Protein AF-X1NRG3-F1 (afdb_monomer)

Foldseek 3Di:
DVVPDDWAFACVLVVDDAAEWEEEWAWDAFQQIDFQLVCTVPVGTDPRSNQVLVLQSVDPQRGTNHDPVRSSNVVSVVRCVVSDHQKYWYFYAALVRDTPDIFMDPRPVRVVVSSVVNCVRHPDDAPAADLEFEWELSDPPQLLAPLSQLRRVSVSLVRHDFAGEYEYEGAHVVYHVDDLLVCLVVVDPDLVSLVVVSVVDGDVNSVSSVSVSVSCVRYHYHYDYNDDD

InterPro domains:
  IPR018657 LarA-like, N-terminal [PF09861] (2-61)
  IPR043166 LarA-like, C-terminal domain [G3DSA:3.90.226.30] (88-229)
  IPR047926 Nickel-dependent lactate racemase LarA [NF033504] (2-228)
  IPR048068 LarA-like [PTHR33171] (6-228)
  IPR048520 Lactate racemase, C-terminal domain [PF21113] (128-200)

Mean predicted aligned error: 3.33 Å

Radius of gyration: 18.18 Å; Cα contacts (8 Å, |Δi|>4): 437; chains: 1; bounding box: 40×38×48 Å

pLDDT: mean 95.93, std 2.95, range [70.06, 98.75]

Nearest PDB structures (foldseek):
  2yjg-assembly1_B  TM=9.679E-01  e=2.297E-22  Thermoanaerobacterium thermosaccharolyticum DSM 571
  7s91-assembly1_A  TM=8.248E-01  e=1.029E-22  Thermoanaerobacterium thermosaccharolyticum DSM 571
  8ezf-assembly1_B  TM=9.056E-01  e=8.267E-21  Lactiplantibacillus plantarum WCFS1
  8ezi-assembly1_B  TM=9.051E-01  e=1.631E-20  Lactiplantibacillus plantarum WCFS1
  6d6z-assembly1_A  TM=7.927E-01  e=4.662E-20  Thermoanaerobacterium thermosaccharolyticum DSM 571

Solvent-accessible surface area (backbone atoms only — not comparable to full-atom values): 12329 Å² total; per-residue (Å²): 85,98,86,72,47,70,87,41,62,53,70,65,69,82,76,57,96,76,40,74,38,63,44,56,40,46,78,25,69,35,46,6,46,46,29,49,37,37,50,39,41,53,64,42,37,35,66,69,36,40,45,65,42,57,56,39,47,79,45,88,40,14,23,54,74,30,63,73,85,9,66,32,36,54,52,18,44,55,47,26,64,72,69,53,60,66,32,26,43,36,33,25,58,53,98,85,71,44,78,76,44,79,31,60,40,54,38,69,67,24,42,50,56,40,48,59,53,36,43,72,76,71,61,75,90,75,94,67,62,31,64,65,40,81,44,57,30,72,48,84,79,44,6,40,12,48,68,49,24,50,52,38,53,58,58,48,54,73,42,40,37,86,71,18,39,36,41,38,40,32,50,16,82,56,44,47,69,42,72,52,24,40,50,44,55,72,73,38,93,42,64,66,51,38,48,50,49,43,74,76,47,71,44,83,45,37,58,55,42,33,60,50,40,65,46,56,74,46,26,48,74,46,78,50,52,72,57,86,130

Secondary structure (DSSP, 8-state):
-TTS----B-GGGGS-S--EEEEEE-EETTTEE-SGGGGTTTTTB-HHHHHHHHGGGGSTTSSBT--TT-HHHHHHHHHHHHHT--EEEEEEE-TTS-EEEEEEESHHHHHHHHHHHHHHHH----SS-EEEEEEE--STTTTSSHHHHHHHHHHHGGGEEEEEEEEEE---TTTTSSHHHHHHHHT-SSHHHHHHHHHH---TTHHHHHHHHHHHTTSEEEEESSS--

Sequence (229 aa):
MKSGNKLWVNPIVSEIDFIITTGVIVPHYFAGFSGGRKSILPGICGRKTIETNHAKMVYSDSRAGNLKDNPVHEEMQEAAEKVGVDFNINVVTDENHKIVEIVAGELLTSWQQGVEICKKIYLCPIEKKADVVIASAGGYPKDINVYQAQKALNNAYQAIKPGGTIILTAECLEGYGEATFEKWIEEANSPDEIIERLNKKFILGGHKAYSIVKLTKEVEVILISSLPQ

Organism: NCBI:txid412755

Structure (mmCIF, N/CA/C/O backbone):
data_AF-X1NRG3-F1
#
_entry.id   AF-X1NRG3-F1
#
loop_
_atom_site.group_PDB
_atom_site.id
_atom_site.type_symbol
_atom_site.label_atom_id
_atom_site.label_alt_id
_atom_site.label_comp_id
_atom_site.label_asym_id
_atom_site.label_entity_id
_atom_site.label_seq_id
_atom_site.pdbx_PDB_ins_code
_atom_site.Cartn_x
_atom_site.Cartn_y
_atom_site.Cartn_z
_atom_site.occupancy
_atom_site.B_iso_or_equiv
_atom_site.auth_seq_id
_atom_site.auth_comp_id
_atom_site.auth_asym_id
_atom_site.auth_atom_id
_atom_site.pdbx_PDB_model_num
ATOM 1 N N . MET A 1 1 ? 1.714 10.825 18.975 1.00 92.38 1 MET A N 1
ATOM 2 C CA . MET A 1 1 ? 2.046 9.458 18.532 1.00 92.38 1 MET A CA 1
ATOM 3 C C . MET A 1 1 ? 3.387 9.063 19.134 1.00 92.38 1 MET A C 1
ATOM 5 O O . MET A 1 1 ? 4.162 9.973 19.422 1.00 92.38 1 MET A O 1
ATOM 9 N N . LYS A 1 2 ? 3.696 7.773 19.317 1.00 91.12 2 LYS A N 1
ATOM 10 C CA . LYS A 1 2 ? 5.012 7.296 19.805 1.00 91.12 2 LYS A CA 1
ATOM 11 C C . LYS A 1 2 ? 6.167 7.808 18.939 1.00 91.12 2 LYS A C 1
ATOM 13 O O . LYS A 1 2 ? 7.243 8.091 19.441 1.00 91.12 2 LYS A O 1
ATOM 18 N N . SER A 1 3 ? 5.895 8.018 17.654 1.00 90.88 3 SER A N 1
ATOM 19 C CA . SER A 1 3 ? 6.788 8.645 16.673 1.00 90.88 3 SER A CA 1
ATOM 20 C C . SER A 1 3 ? 7.088 10.135 16.906 1.00 90.88 3 SER A C 1
ATOM 22 O O . SER A 1 3 ? 7.867 10.714 16.159 1.00 90.88 3 SER A O 1
ATOM 24 N N . GLY A 1 4 ? 6.423 10.796 17.860 1.00 93.06 4 GLY A N 1
ATOM 25 C CA . GLY A 1 4 ? 6.455 12.254 18.029 1.00 93.06 4 GLY A CA 1
ATOM 26 C C . GLY A 1 4 ? 5.498 13.022 17.106 1.00 93.06 4 GLY A C 1
ATOM 27 O O . GLY A 1 4 ? 5.280 14.218 17.304 1.00 93.06 4 GLY A O 1
ATOM 28 N N . ASN A 1 5 ? 4.853 12.356 16.140 1.00 93.75 5 ASN A N 1
ATOM 29 C CA . ASN A 1 5 ? 3.891 13.002 15.246 1.00 93.75 5 ASN A CA 1
ATOM 30 C C . ASN A 1 5 ? 2.615 13.439 15.986 1.00 93.75 5 ASN A C 1
ATOM 32 O O . ASN A 1 5 ? 2.138 12.769 16.913 1.00 93.75 5 ASN A O 1
ATOM 36 N N . LYS A 1 6 ? 2.022 14.550 15.527 1.00 95.81 6 LYS A N 1
ATOM 37 C CA . LYS A 1 6 ? 0.675 14.981 15.930 1.00 95.81 6 LYS A CA 1
ATOM 38 C C . LYS A 1 6 ? -0.377 14.230 15.108 1.00 95.81 6 LYS A C 1
ATOM 40 O O . LYS A 1 6 ? -0.281 14.181 13.880 1.00 95.81 6 LYS A O 1
ATOM 45 N N . LEU A 1 7 ? -1.378 13.678 15.789 1.00 97.44 7 LEU A N 1
ATOM 46 C CA . LEU A 1 7 ? -2.543 13.055 15.163 1.00 97.44 7 LEU A CA 1
ATOM 47 C C . LEU A 1 7 ? -3.600 14.131 14.906 1.00 97.44 7 LEU A C 1
ATOM 49 O O . LEU A 1 7 ? -4.140 14.699 15.849 1.00 97.44 7 LEU A O 1
ATOM 53 N N . TRP A 1 8 ? -3.860 14.417 13.635 1.00 97.69 8 TRP A N 1
ATOM 54 C CA . TRP A 1 8 ? -4.957 15.261 13.181 1.00 97.69 8 TRP A CA 1
ATOM 55 C C . TRP A 1 8 ? -6.019 14.345 12.586 1.00 97.69 8 TRP A C 1
ATOM 57 O O . TRP A 1 8 ? -5.737 13.609 11.639 1.00 97.69 8 TRP A O 1
ATOM 67 N N . VAL A 1 9 ? -7.222 14.385 13.142 1.00 97.50 9 VAL A N 1
ATOM 68 C CA . VAL A 1 9 ? -8.368 13.571 12.728 1.00 97.50 9 VAL A CA 1
ATOM 69 C C . VAL A 1 9 ? -9.557 14.484 12.449 1.00 97.50 9 VAL A C 1
ATOM 71 O O . VAL A 1 9 ? -9.581 15.626 12.910 1.00 97.50 9 VAL A O 1
ATOM 74 N N . ASN A 1 10 ? -10.505 14.013 11.646 1.00 97.56 10 ASN A N 1
ATOM 75 C CA . ASN A 1 10 ? -11.748 14.719 11.380 1.00 97.56 10 ASN A CA 1
ATOM 76 C C . ASN A 1 10 ? -12.451 15.080 12.711 1.00 97.56 10 ASN A C 1
ATOM 78 O O . ASN A 1 10 ? -12.631 14.185 13.542 1.00 97.56 10 ASN A O 1
ATOM 82 N N . PRO A 1 11 ? -12.842 16.353 12.927 1.00 96.50 11 PRO A N 1
ATOM 83 C CA . PRO A 1 11 ? -13.453 16.799 14.182 1.00 96.50 11 PRO A CA 1
ATOM 84 C C . PRO A 1 11 ? -14.771 16.092 14.512 1.00 96.50 11 PRO A C 1
ATOM 86 O O . PRO A 1 11 ? -15.143 16.054 15.677 1.00 96.50 11 PRO A O 1
ATOM 89 N N . ILE A 1 12 ? -15.427 15.451 13.536 1.00 95.81 12 ILE A N 1
ATOM 90 C CA . ILE A 1 12 ? -16.623 14.636 13.789 1.00 95.81 12 ILE A CA 1
ATOM 91 C C . ILE A 1 12 ? -16.397 13.577 14.880 1.00 95.81 12 ILE A C 1
ATOM 93 O O . ILE A 1 12 ? -17.322 13.238 15.604 1.00 95.81 12 ILE A O 1
ATOM 97 N N . VAL A 1 13 ? -15.158 13.098 15.052 1.00 95.69 13 VAL A N 1
ATOM 98 C CA . VAL A 1 13 ? -14.794 12.119 16.089 1.00 95.69 13 VAL A CA 1
ATOM 99 C C . VAL A 1 13 ? -15.079 12.628 17.508 1.00 95.69 13 VAL A C 1
ATOM 101 O O . VAL A 1 13 ? -15.341 11.817 18.385 1.00 95.69 13 VAL A O 1
ATOM 104 N N . SER A 1 14 ? -15.061 13.943 17.758 1.00 93.00 14 SER A N 1
ATOM 105 C CA . SER A 1 14 ? -15.398 14.493 19.083 1.00 93.00 14 SER A CA 1
ATOM 106 C C . SER A 1 14 ? -16.897 14.660 19.342 1.00 93.00 14 SER A C 1
ATOM 108 O O . SER A 1 14 ? -17.274 15.030 20.449 1.00 93.00 14 SER A O 1
ATOM 110 N N . GLU A 1 15 ? -17.740 14.432 18.335 1.00 95.50 15 GLU A N 1
ATOM 111 C CA . GLU A 1 15 ? -19.184 14.705 18.380 1.00 95.50 15 GLU A CA 1
ATOM 112 C C . GLU A 1 15 ? -20.038 13.434 18.291 1.00 95.50 15 GLU A C 1
ATOM 114 O O . GLU A 1 15 ? -21.263 13.514 18.248 1.00 95.50 15 GLU A O 1
ATOM 119 N N . ILE A 1 16 ? -19.405 12.264 18.225 1.00 96.44 16 ILE A N 1
ATOM 120 C CA . ILE A 1 16 ? -20.069 10.980 18.010 1.00 96.44 16 ILE A CA 1
ATOM 121 C C . ILE A 1 16 ? -19.934 10.087 19.239 1.00 96.44 16 ILE A C 1
ATOM 123 O O . ILE A 1 16 ? -18.933 10.129 19.951 1.00 96.44 16 ILE A O 1
ATOM 127 N N . ASP A 1 17 ? -20.950 9.254 19.452 1.00 96.75 17 ASP A N 1
ATOM 128 C CA . ASP A 1 17 ? -21.001 8.319 20.580 1.00 96.75 17 ASP A CA 1
ATOM 129 C C . ASP A 1 17 ? -20.457 6.926 20.229 1.00 96.75 17 ASP A C 1
ATOM 131 O O . ASP A 1 17 ? -20.189 6.131 21.126 1.00 96.75 17 ASP A O 1
ATOM 135 N N . PHE A 1 18 ? -20.361 6.599 18.933 1.00 97.62 18 PHE A N 1
ATOM 136 C CA . PHE A 1 18 ? -20.003 5.257 18.472 1.00 97.62 18 PHE A CA 1
ATOM 137 C C . PHE A 1 18 ? -19.336 5.270 17.088 1.00 97.62 18 PHE A C 1
ATOM 139 O O . PHE A 1 18 ? -19.891 5.805 16.122 1.00 97.62 18 PHE A O 1
ATOM 146 N N . ILE A 1 19 ? -18.170 4.634 16.960 1.00 98.06 19 ILE A N 1
ATOM 147 C CA . ILE A 1 19 ? -17.402 4.501 15.716 1.00 98.06 19 ILE A CA 1
ATOM 148 C C . ILE A 1 19 ? -17.425 3.057 15.230 1.00 98.06 19 ILE A C 1
ATOM 150 O O . ILE A 1 19 ? -16.873 2.153 15.860 1.00 98.06 19 ILE A O 1
ATOM 154 N N . ILE A 1 20 ? -17.951 2.867 14.020 1.00 98.25 20 ILE A N 1
ATOM 155 C CA . ILE A 1 20 ? -17.839 1.607 13.286 1.00 98.25 20 ILE A CA 1
ATOM 156 C C . ILE A 1 20 ? -16.875 1.785 12.123 1.00 98.25 20 ILE A C 1
ATOM 158 O O . ILE A 1 20 ? -17.034 2.677 11.289 1.00 98.25 20 ILE A O 1
ATOM 162 N N . THR A 1 21 ? -15.894 0.895 12.028 1.00 98.12 21 THR A N 1
ATOM 163 C CA . THR A 1 21 ? -15.029 0.802 10.851 1.00 98.12 21 THR A CA 1
ATOM 164 C C . THR A 1 21 ? -15.483 -0.328 9.942 1.00 98.12 21 THR A C 1
ATOM 166 O O . THR A 1 21 ? -15.795 -1.431 10.389 1.00 98.12 21 THR A O 1
ATOM 169 N N . THR A 1 22 ? -15.501 -0.055 8.639 1.00 98.25 22 THR A N 1
ATOM 170 C CA . THR A 1 22 ? -15.732 -1.077 7.621 1.00 98.25 22 THR A CA 1
ATOM 171 C C . THR A 1 22 ? -14.775 -0.940 6.445 1.00 98.25 22 THR A C 1
ATOM 173 O O . THR A 1 22 ? -14.116 0.091 6.281 1.00 98.25 22 THR A O 1
ATOM 176 N N . GLY A 1 23 ? -14.645 -2.007 5.659 1.00 97.25 23 GLY A N 1
ATOM 177 C CA . GLY A 1 23 ? -13.746 -2.073 4.519 1.00 97.25 23 GLY A CA 1
ATOM 178 C C . GLY A 1 23 ? -13.403 -3.498 4.098 1.00 97.25 23 GLY A C 1
ATOM 179 O O . GLY A 1 23 ? -13.827 -4.482 4.702 1.00 97.25 23 GLY A O 1
ATOM 180 N N . VAL A 1 24 ? -12.595 -3.585 3.045 1.00 97.62 24 VAL A N 1
ATOM 181 C CA . VAL A 1 24 ? -12.069 -4.846 2.512 1.00 97.62 24 VAL A CA 1
ATOM 182 C C . VAL A 1 24 ? -10.636 -5.046 3.004 1.00 97.62 24 VAL A C 1
ATOM 184 O O . VAL A 1 24 ? -9.848 -4.091 3.027 1.00 97.62 24 VAL A O 1
ATOM 187 N N . ILE A 1 25 ? -10.282 -6.276 3.372 1.00 98.44 25 ILE A N 1
ATOM 188 C CA . ILE A 1 25 ? -8.916 -6.685 3.719 1.00 98.44 25 ILE A CA 1
ATOM 189 C C . ILE A 1 25 ? -8.263 -7.309 2.481 1.00 98.44 25 ILE A C 1
ATOM 191 O O . ILE A 1 25 ? -8.652 -8.381 2.032 1.00 98.44 25 ILE A O 1
ATOM 195 N N . VAL A 1 26 ? -7.252 -6.627 1.948 1.00 95.69 26 VAL A N 1
ATOM 196 C CA . VAL A 1 26 ? -6.365 -7.092 0.873 1.00 95.69 26 VAL A CA 1
ATOM 197 C C . VAL A 1 26 ? -4.923 -6.683 1.186 1.00 95.69 26 VAL A C 1
ATOM 199 O O . VAL A 1 26 ? -4.714 -5.736 1.955 1.00 95.69 26 VAL A O 1
ATOM 202 N N . PRO A 1 27 ? -3.900 -7.327 0.598 1.00 95.56 27 PRO A N 1
ATOM 203 C CA . PRO A 1 27 ? -2.522 -6.874 0.750 1.00 95.56 27 PRO A CA 1
ATOM 204 C C . PRO A 1 27 ? -2.336 -5.427 0.272 1.00 95.56 27 PRO A C 1
ATOM 206 O O . PRO A 1 27 ? -2.933 -4.984 -0.711 1.00 95.56 27 PRO A O 1
ATOM 209 N N . HIS A 1 28 ? -1.479 -4.675 0.961 1.00 96.06 28 HIS A N 1
ATOM 210 C CA . HIS A 1 28 ? -1.153 -3.297 0.614 1.00 96.06 28 HIS A CA 1
ATOM 211 C C . HIS A 1 28 ? 0.356 -3.080 0.563 1.00 96.06 28 HIS A C 1
ATOM 213 O O . HIS A 1 28 ? 1.048 -3.345 1.542 1.00 96.06 28 HIS A O 1
ATOM 219 N N . TYR A 1 29 ? 0.838 -2.506 -0.542 1.00 93.88 29 TYR A N 1
ATOM 220 C CA . TYR A 1 29 ? 2.252 -2.518 -0.935 1.00 93.88 29 TYR A CA 1
ATOM 221 C C . TYR A 1 29 ? 3.267 -2.013 0.107 1.00 93.88 29 TYR A C 1
ATOM 223 O O . TYR A 1 29 ? 4.388 -2.505 0.108 1.00 93.88 29 TYR A O 1
ATOM 231 N N . PHE A 1 30 ? 2.885 -1.109 1.021 1.00 95.75 30 PHE A N 1
ATOM 232 C CA . PHE A 1 30 ? 3.740 -0.701 2.152 1.00 95.75 30 PHE A CA 1
ATOM 233 C C . PHE A 1 30 ? 3.118 -0.872 3.548 1.00 95.75 30 PHE A C 1
ATOM 235 O O . PHE A 1 30 ? 3.812 -0.773 4.554 1.00 95.75 30 PHE A O 1
ATOM 242 N N . ALA A 1 31 ? 1.802 -1.086 3.644 1.00 97.75 31 ALA A N 1
ATOM 243 C CA . ALA A 1 31 ? 1.082 -1.047 4.931 1.00 97.75 31 ALA A CA 1
ATOM 244 C C . ALA A 1 31 ? 0.785 -2.453 5.483 1.00 97.75 31 ALA A C 1
ATOM 246 O O . ALA A 1 31 ? -0.030 -2.609 6.394 1.00 97.75 31 ALA A O 1
ATOM 247 N N . GLY A 1 32 ? 1.353 -3.487 4.857 1.00 97.69 32 GLY A N 1
ATOM 248 C CA . GLY A 1 32 ? 0.974 -4.880 5.055 1.00 97.69 32 GLY A CA 1
ATOM 249 C C . GLY A 1 32 ? -0.352 -5.206 4.371 1.00 97.69 32 GLY A C 1
ATOM 250 O O . GLY A 1 32 ? -0.361 -5.835 3.314 1.00 97.69 32 GLY A O 1
ATOM 251 N N . PHE A 1 33 ? -1.461 -4.732 4.946 1.00 98.31 33 PHE A N 1
ATOM 252 C CA . PHE A 1 33 ? -2.839 -5.025 4.515 1.00 98.31 33 PHE A CA 1
ATOM 253 C C . PHE A 1 33 ? -3.758 -3.791 4.628 1.00 98.31 33 PHE A C 1
ATOM 255 O O . PHE A 1 33 ? -3.459 -2.855 5.369 1.00 98.31 33 PHE A O 1
ATOM 262 N N . SER A 1 34 ? -4.885 -3.751 3.916 1.00 97.81 34 SER A N 1
ATOM 263 C CA . SER A 1 34 ? -5.961 -2.756 4.093 1.0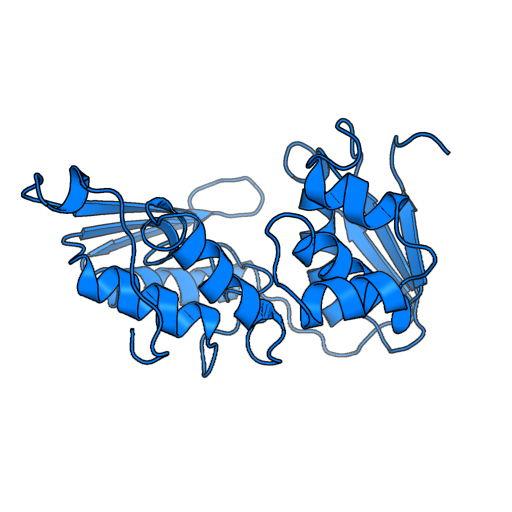0 97.81 34 SER A CA 1
ATOM 264 C C . SER A 1 34 ? -6.903 -3.125 5.254 1.00 97.81 34 SER A C 1
ATOM 266 O O . SER A 1 34 ? -6.570 -4.000 6.052 1.00 97.81 34 SER A O 1
ATOM 268 N N . GLY A 1 35 ? -8.041 -2.432 5.384 1.00 97.88 35 GLY A N 1
ATOM 269 C CA . GLY A 1 35 ? -9.036 -2.676 6.436 1.00 97.88 35 GLY A CA 1
ATOM 270 C C . GLY A 1 35 ? -8.617 -2.209 7.836 1.00 97.88 35 GLY A C 1
ATOM 271 O O . GLY A 1 35 ? -7.516 -1.675 8.038 1.00 97.88 35 GLY A O 1
ATOM 272 N N . GLY A 1 36 ? -9.514 -2.408 8.800 1.00 98.00 36 GLY A N 1
ATOM 273 C CA . GLY A 1 36 ? -9.335 -2.109 10.219 1.00 98.00 36 GLY A CA 1
ATOM 274 C C . GLY A 1 36 ? -8.849 -0.683 10.451 1.00 98.00 36 GLY A C 1
ATOM 275 O O . GLY A 1 36 ? -9.433 0.286 9.965 1.00 98.00 36 GLY A O 1
ATOM 276 N N . ARG A 1 37 ? -7.697 -0.562 11.121 1.00 98.38 37 ARG A N 1
ATOM 277 C CA . ARG A 1 37 ? -7.017 0.709 11.430 1.00 98.38 37 ARG A CA 1
ATOM 278 C C . ARG A 1 37 ? -6.868 1.689 10.258 1.00 98.38 37 ARG A C 1
ATOM 280 O O . ARG A 1 37 ? -6.775 2.896 10.474 1.00 98.38 37 ARG A O 1
ATOM 287 N N . LYS A 1 38 ? -6.866 1.200 9.012 1.00 98.50 38 LYS A N 1
ATOM 288 C CA . LYS A 1 38 ? -6.697 2.042 7.822 1.00 98.50 38 LYS A CA 1
ATOM 289 C C . LYS A 1 38 ? -7.908 2.943 7.536 1.00 98.50 38 LYS A C 1
ATOM 291 O O . LYS A 1 38 ? -7.749 3.989 6.904 1.00 98.50 38 LYS A O 1
ATOM 296 N N . SER A 1 39 ? -9.087 2.573 8.040 1.00 98.38 39 SER A N 1
ATOM 297 C CA . SER A 1 39 ? -10.284 3.424 8.005 1.00 98.38 39 SER A CA 1
ATOM 298 C C . SER A 1 39 ? -10.131 4.665 8.893 1.00 98.38 39 SER A C 1
ATOM 300 O O . SER A 1 39 ? -10.795 5.666 8.648 1.00 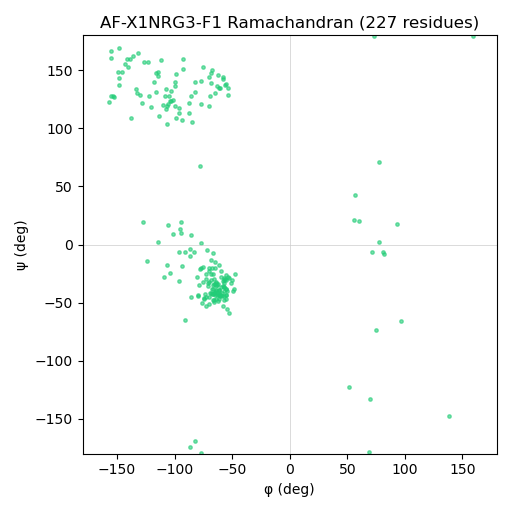98.38 39 SER A O 1
ATOM 302 N N . ILE A 1 40 ? -9.202 4.637 9.859 1.00 98.44 40 ILE A N 1
ATOM 303 C CA . ILE A 1 40 ? -8.829 5.796 10.674 1.00 98.44 40 ILE A CA 1
ATOM 304 C C . ILE A 1 40 ? -7.675 6.568 10.030 1.00 98.44 40 ILE A C 1
ATOM 306 O O . ILE A 1 40 ? -7.868 7.689 9.565 1.00 98.44 40 ILE A O 1
ATOM 310 N N . LEU A 1 41 ? -6.492 5.953 9.930 1.00 98.44 41 LEU A N 1
ATOM 311 C CA . LEU A 1 41 ? -5.314 6.540 9.283 1.00 98.44 41 LEU A CA 1
ATOM 312 C C . LEU A 1 41 ? -4.982 5.729 8.022 1.00 98.44 41 LEU A C 1
ATOM 314 O O . LEU A 1 41 ? -4.529 4.592 8.136 1.00 98.44 41 LEU A O 1
ATOM 318 N N . PRO A 1 42 ? -5.174 6.277 6.809 1.00 97.81 42 PRO A N 1
ATOM 319 C CA . PRO A 1 42 ? -5.465 7.677 6.491 1.00 97.81 42 PRO A CA 1
ATOM 320 C C . PRO A 1 42 ? -6.947 8.068 6.424 1.00 97.81 42 PRO A C 1
ATOM 322 O O . PRO A 1 42 ? -7.203 9.253 6.239 1.00 97.81 42 PRO A O 1
ATOM 325 N N . GLY A 1 43 ? -7.894 7.128 6.530 1.00 97.81 43 GLY A N 1
ATOM 326 C CA . GLY A 1 43 ? -9.291 7.316 6.104 1.00 97.81 43 GLY A CA 1
ATOM 327 C C . GLY A 1 43 ? -10.000 8.591 6.578 1.00 97.81 43 GLY A C 1
ATOM 328 O O . GLY A 1 43 ? -10.710 9.203 5.786 1.00 97.81 43 GLY A O 1
ATOM 329 N N . ILE A 1 44 ? -9.768 9.031 7.816 1.00 97.56 44 ILE A N 1
ATOM 330 C CA . ILE A 1 44 ? -10.352 10.263 8.375 1.00 97.56 44 ILE A CA 1
ATOM 331 C C . ILE A 1 44 ? -9.296 11.202 8.976 1.00 97.56 44 ILE A C 1
ATOM 333 O O . ILE A 1 44 ? -9.613 12.069 9.791 1.00 97.56 44 ILE A O 1
ATOM 337 N N . CYS A 1 45 ? -8.025 11.039 8.604 1.00 98.06 45 CYS A N 1
ATOM 338 C CA . CYS A 1 45 ? -6.933 11.860 9.120 1.00 98.06 45 CYS A CA 1
ATOM 339 C C . CYS A 1 45 ? -6.638 13.079 8.240 1.00 98.06 45 CYS A C 1
ATOM 341 O O . CYS A 1 45 ? -6.784 13.063 7.020 1.00 98.06 45 CYS A O 1
ATOM 343 N N . GLY A 1 46 ? -6.140 14.146 8.863 1.00 97.12 46 GLY A N 1
ATOM 344 C CA . GLY A 1 46 ? -5.669 15.329 8.151 1.00 97.12 46 GLY A CA 1
ATOM 345 C C . GLY A 1 46 ? -4.412 15.040 7.326 1.00 97.12 46 GLY A C 1
ATOM 346 O O . GLY A 1 46 ? -3.564 14.231 7.715 1.00 97.12 46 GLY A O 1
ATOM 347 N N . ARG A 1 47 ? -4.242 15.767 6.214 1.00 95.19 47 ARG A N 1
ATOM 348 C CA . ARG A 1 47 ? -3.145 15.570 5.245 1.00 95.19 47 ARG A CA 1
ATOM 349 C C . ARG A 1 47 ? -1.757 15.496 5.887 1.00 95.19 47 ARG A C 1
ATOM 351 O O . ARG A 1 47 ? -0.969 14.636 5.518 1.00 95.19 47 ARG A O 1
ATOM 358 N N . LYS A 1 48 ? -1.479 16.332 6.894 1.00 94.94 48 LYS A N 1
ATOM 359 C CA . LYS A 1 48 ? -0.195 16.320 7.613 1.00 94.94 48 LYS A CA 1
ATOM 360 C C . LYS A 1 48 ? 0.083 14.977 8.294 1.00 94.94 48 LYS A C 1
ATOM 362 O O . LYS A 1 48 ? 1.194 14.475 8.188 1.00 94.94 48 LYS A O 1
ATOM 367 N N . THR A 1 49 ? -0.912 14.391 8.961 1.00 97.25 49 THR A N 1
ATOM 368 C CA . THR A 1 49 ? -0.786 13.067 9.591 1.00 97.25 49 THR A CA 1
ATOM 369 C C . THR A 1 49 ? -0.601 11.974 8.543 1.00 97.25 49 THR A C 1
ATOM 371 O O . THR A 1 49 ? 0.252 11.104 8.718 1.00 97.25 49 THR A O 1
ATOM 374 N N . ILE A 1 50 ? -1.348 12.050 7.435 1.00 97.44 50 ILE A N 1
ATOM 375 C CA . ILE A 1 50 ? -1.226 11.112 6.311 1.00 97.44 50 ILE A CA 1
ATOM 376 C C . ILE A 1 50 ? 0.202 11.134 5.762 1.00 97.44 50 ILE A C 1
ATOM 378 O O . ILE A 1 50 ? 0.843 10.090 5.689 1.00 97.44 50 ILE A O 1
ATOM 382 N N . GLU A 1 51 ? 0.720 12.315 5.428 1.00 95.62 51 GLU A N 1
ATOM 383 C CA . GLU A 1 51 ? 2.057 12.486 4.856 1.00 95.62 51 GLU A CA 1
ATOM 384 C C . GLU A 1 51 ? 3.158 12.029 5.819 1.00 95.62 51 GLU A C 1
ATOM 386 O O . GLU A 1 51 ? 4.047 11.288 5.405 1.00 95.62 51 GLU A O 1
ATOM 391 N N . THR A 1 52 ? 3.081 12.368 7.114 1.00 95.69 52 THR A N 1
ATOM 392 C CA . THR A 1 52 ? 4.081 11.904 8.097 1.00 95.69 52 THR A CA 1
ATOM 393 C C . THR A 1 52 ? 4.087 10.389 8.274 1.00 95.69 52 THR A C 1
ATOM 395 O O . THR A 1 52 ? 5.142 9.801 8.505 1.00 95.69 52 THR A O 1
ATOM 398 N N . ASN A 1 53 ? 2.924 9.749 8.150 1.00 97.62 53 ASN A N 1
ATOM 399 C CA . ASN A 1 53 ? 2.820 8.300 8.212 1.00 97.62 53 ASN A CA 1
ATOM 400 C C . ASN A 1 53 ? 3.334 7.647 6.921 1.00 97.62 53 ASN A C 1
ATOM 402 O O . ASN A 1 53 ? 4.142 6.723 6.978 1.00 97.62 53 ASN A O 1
ATOM 406 N N . HIS A 1 54 ? 2.925 8.156 5.756 1.00 96.19 54 HIS A N 1
ATOM 407 C CA . HIS A 1 54 ? 3.326 7.605 4.460 1.00 96.19 54 HIS A CA 1
ATOM 408 C C . HIS A 1 54 ? 4.815 7.820 4.167 1.00 96.19 54 HIS A C 1
ATOM 410 O O . HIS A 1 54 ? 5.407 6.993 3.483 1.00 96.19 54 HIS A O 1
ATOM 416 N N . ALA A 1 55 ? 5.458 8.840 4.744 1.00 95.12 55 ALA A N 1
ATOM 417 C CA . ALA A 1 55 ? 6.910 9.018 4.673 1.00 95.12 55 ALA A CA 1
ATOM 418 C C . ALA A 1 55 ? 7.696 7.799 5.176 1.00 95.12 55 ALA A C 1
ATOM 420 O O . ALA A 1 55 ? 8.800 7.537 4.708 1.00 95.12 55 ALA A O 1
ATOM 421 N N . LYS A 1 56 ? 7.105 6.991 6.063 1.00 95.50 56 LYS A N 1
ATOM 422 C CA . LYS A 1 56 ? 7.704 5.753 6.571 1.00 95.50 56 LYS A CA 1
ATOM 423 C C . LYS A 1 56 ? 7.631 4.587 5.579 1.00 95.50 56 LYS A C 1
ATOM 425 O O . LYS A 1 56 ? 8.098 3.493 5.880 1.00 95.50 56 LYS A O 1
ATOM 430 N N . MET A 1 57 ? 7.086 4.775 4.380 1.00 94.69 57 MET A N 1
ATOM 431 C CA . MET A 1 57 ? 7.081 3.726 3.356 1.00 94.69 57 MET A CA 1
ATOM 432 C C . MET A 1 57 ? 8.482 3.344 2.854 1.00 94.69 57 MET A C 1
ATOM 434 O O . MET A 1 57 ? 8.637 2.328 2.190 1.00 94.69 57 MET A O 1
ATOM 438 N N . VAL A 1 58 ? 9.497 4.167 3.134 1.00 92.81 58 VAL A N 1
ATOM 439 C CA . VAL A 1 58 ? 10.880 3.938 2.691 1.00 92.81 58 VAL A CA 1
ATOM 440 C C . VAL A 1 58 ? 11.603 2.850 3.495 1.00 92.81 58 VAL A C 1
ATOM 442 O O . VAL A 1 58 ? 12.598 2.309 3.010 1.00 92.81 58 VAL A O 1
ATOM 445 N N . TYR A 1 59 ? 11.111 2.517 4.696 1.00 94.19 59 TYR A N 1
ATOM 446 C CA . TYR A 1 59 ? 11.683 1.472 5.550 1.00 94.19 59 TYR A CA 1
ATOM 447 C C . TYR A 1 59 ? 11.453 0.074 4.958 1.00 94.19 59 TYR A C 1
ATOM 449 O O . TYR A 1 59 ? 10.402 -0.207 4.389 1.00 94.19 59 TYR A O 1
ATOM 457 N N . SER A 1 60 ? 12.423 -0.826 5.128 1.00 92.88 60 SER A N 1
ATOM 458 C CA . SER A 1 60 ? 12.403 -2.196 4.583 1.00 92.88 60 SER A CA 1
ATOM 459 C C . SER A 1 60 ? 11.210 -3.040 5.037 1.00 92.88 60 SER A C 1
ATOM 461 O O . SER A 1 60 ? 10.739 -3.907 4.295 1.00 92.88 60 SER A O 1
ATOM 463 N N . ASP A 1 61 ? 10.719 -2.802 6.252 1.00 96.62 61 ASP A N 1
ATOM 464 C CA . ASP A 1 61 ? 9.590 -3.533 6.834 1.00 96.62 61 ASP A CA 1
ATOM 465 C C . ASP A 1 61 ? 8.228 -2.944 6.455 1.00 96.62 61 ASP A C 1
ATOM 467 O O . ASP A 1 61 ? 7.200 -3.611 6.608 1.00 96.62 61 ASP A O 1
ATOM 471 N N . SER A 1 62 ? 8.216 -1.763 5.831 1.00 96.62 62 SER A N 1
ATOM 472 C CA . SER A 1 62 ? 7.043 -1.162 5.193 1.00 96.62 62 SER A CA 1
ATOM 473 C C . SER A 1 62 ? 6.782 -1.804 3.828 1.00 96.62 62 SER A C 1
ATOM 475 O O . SER A 1 62 ? 6.933 -1.172 2.782 1.00 96.62 62 SER A O 1
ATOM 477 N N . ARG A 1 63 ? 6.393 -3.083 3.828 1.00 94.44 63 ARG A N 1
ATOM 478 C CA . ARG A 1 63 ? 6.164 -3.893 2.618 1.00 94.44 63 ARG A CA 1
ATOM 479 C C . ARG A 1 63 ? 4.833 -4.646 2.639 1.00 94.44 63 ARG A C 1
ATOM 481 O O . ARG A 1 63 ? 4.190 -4.780 3.684 1.00 94.44 63 ARG A O 1
ATOM 488 N N . ALA A 1 64 ? 4.415 -5.141 1.475 1.00 94.50 64 ALA A N 1
ATOM 489 C CA . ALA A 1 64 ? 3.214 -5.959 1.321 1.00 94.50 64 ALA A CA 1
ATOM 490 C C . ALA A 1 64 ? 3.254 -7.187 2.240 1.00 94.50 64 ALA A C 1
ATOM 492 O O . ALA A 1 64 ? 4.292 -7.827 2.394 1.00 94.50 64 ALA A O 1
ATOM 493 N N . GLY A 1 65 ? 2.122 -7.508 2.867 1.00 94.94 65 GLY A N 1
ATOM 494 C CA . GLY A 1 65 ? 1.990 -8.688 3.722 1.00 94.94 65 GLY A CA 1
ATOM 495 C C . GLY A 1 65 ? 2.714 -8.625 5.075 1.00 94.94 65 GLY A C 1
ATOM 496 O O . GLY A 1 65 ? 2.508 -9.516 5.897 1.00 94.94 65 GLY A O 1
ATOM 497 N N . ASN A 1 66 ? 3.520 -7.589 5.347 1.00 96.69 66 ASN A N 1
ATOM 498 C CA . ASN A 1 66 ? 4.270 -7.467 6.596 1.00 96.69 66 ASN A CA 1
ATOM 499 C C . ASN A 1 66 ? 3.613 -6.494 7.584 1.00 96.69 66 ASN A C 1
ATOM 501 O O . ASN A 1 66 ? 3.407 -5.320 7.269 1.00 96.69 66 ASN A O 1
ATOM 505 N N . LEU A 1 67 ? 3.329 -6.984 8.791 1.00 97.62 67 LEU A N 1
ATOM 506 C CA . LEU A 1 67 ? 2.864 -6.174 9.925 1.00 97.62 67 LEU A CA 1
ATOM 507 C C . LEU A 1 67 ? 3.924 -6.039 11.020 1.00 97.62 67 LEU A C 1
ATOM 509 O O . LEU A 1 67 ? 3.937 -5.045 11.737 1.00 97.62 67 LEU A O 1
ATOM 513 N N . LYS A 1 68 ? 4.812 -7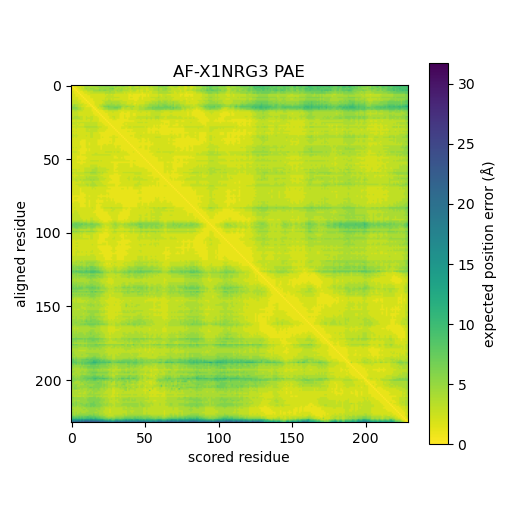.025 11.144 1.00 97.44 68 LYS A N 1
ATOM 514 C CA . LYS A 1 68 ? 5.833 -7.046 12.185 1.00 97.44 68 LYS A CA 1
ATOM 515 C C . LYS A 1 68 ? 6.871 -5.957 11.915 1.00 97.44 68 LYS A C 1
ATOM 517 O O . LYS A 1 68 ? 7.398 -5.899 10.804 1.00 97.44 68 LYS A O 1
ATOM 522 N N . ASP A 1 69 ? 7.134 -5.121 12.916 1.00 97.62 69 ASP A N 1
ATOM 523 C CA . ASP A 1 69 ? 8.090 -4.008 12.856 1.00 97.62 69 ASP A CA 1
ATOM 524 C C . ASP A 1 69 ? 7.803 -3.024 11.700 1.00 97.62 69 ASP A C 1
ATOM 526 O O . ASP A 1 69 ? 8.685 -2.301 11.245 1.00 97.62 69 ASP A O 1
ATOM 530 N N . ASN A 1 70 ? 6.566 -3.007 11.177 1.00 98.38 70 ASN A N 1
ATOM 531 C CA . ASN A 1 70 ? 6.170 -2.123 10.085 1.00 98.38 70 ASN A CA 1
ATOM 532 C C . ASN A 1 70 ? 5.763 -0.754 10.667 1.00 98.38 70 ASN A C 1
ATOM 534 O O . ASN A 1 70 ? 4.646 -0.612 11.181 1.00 98.38 70 ASN A O 1
ATOM 538 N N . PRO A 1 71 ? 6.597 0.293 10.525 1.00 97.75 71 PRO A N 1
ATOM 539 C CA . PRO A 1 71 ? 6.384 1.567 11.208 1.00 97.75 71 PRO A CA 1
ATOM 540 C C . PRO A 1 71 ? 5.179 2.350 10.663 1.00 97.75 71 PRO A C 1
ATOM 542 O O . PRO A 1 71 ? 4.658 3.244 11.340 1.00 97.75 71 PRO A O 1
ATOM 545 N N . VAL A 1 72 ? 4.730 2.040 9.438 1.00 98.31 72 VAL A N 1
ATOM 546 C CA . VAL A 1 72 ? 3.483 2.577 8.881 1.00 98.31 72 VAL A CA 1
ATOM 547 C C . VAL A 1 72 ? 2.297 1.965 9.617 1.00 98.31 72 VAL A C 1
ATOM 549 O O . VAL A 1 72 ? 1.429 2.697 10.092 1.00 98.31 72 VAL A O 1
ATOM 552 N N . HIS A 1 73 ? 2.270 0.633 9.714 1.00 98.25 73 HIS A N 1
ATOM 553 C CA . HIS A 1 73 ? 1.193 -0.102 10.368 1.00 98.25 73 HIS A CA 1
ATOM 554 C C . HIS A 1 73 ? 1.067 0.263 11.848 1.00 98.25 73 HIS A C 1
ATOM 556 O O . HIS A 1 73 ? -0.049 0.518 12.297 1.00 98.25 73 HIS A O 1
ATOM 562 N N . GLU A 1 74 ? 2.178 0.303 12.579 1.00 98.19 74 GLU A N 1
ATOM 563 C CA . GLU A 1 74 ? 2.189 0.588 14.017 1.00 98.19 74 GLU A CA 1
ATOM 564 C C . GLU A 1 74 ? 1.566 1.948 14.337 1.00 98.19 74 GLU A C 1
ATOM 566 O O . GLU A 1 74 ? 0.766 2.071 15.260 1.00 98.19 74 GLU A O 1
ATOM 571 N N . GLU A 1 75 ? 1.870 2.973 13.538 1.00 98.31 75 GLU A N 1
ATOM 572 C CA . GLU A 1 75 ? 1.288 4.300 13.736 1.00 98.31 75 GLU A CA 1
ATOM 573 C C . GLU A 1 75 ? -0.176 4.372 13.279 1.00 98.31 75 GLU A C 1
ATOM 575 O O . GLU A 1 75 ? -0.960 5.092 13.893 1.00 98.31 75 GLU A O 1
ATOM 580 N N . MET A 1 76 ? -0.575 3.615 12.249 1.00 98.62 76 MET A N 1
ATOM 581 C CA . MET A 1 76 ? -1.995 3.468 11.901 1.00 98.62 76 MET A CA 1
ATOM 582 C C . MET A 1 76 ? -2.781 2.828 13.048 1.00 98.62 76 MET A C 1
ATOM 584 O O . MET A 1 76 ? -3.876 3.284 13.368 1.00 98.62 76 MET A O 1
ATOM 588 N N . GLN A 1 77 ? -2.214 1.795 13.670 1.00 98.44 77 GLN A N 1
ATOM 589 C CA . GLN A 1 77 ? -2.822 1.091 14.791 1.00 98.44 77 GLN A CA 1
ATOM 590 C C . GLN A 1 77 ? -2.929 1.997 16.024 1.00 98.44 77 GLN A C 1
ATOM 592 O O . GLN A 1 77 ? -4.020 2.155 16.564 1.00 98.44 77 GLN A O 1
ATOM 597 N N . GLU A 1 78 ? -1.850 2.697 16.389 1.00 98.38 78 GLU A N 1
ATOM 598 C CA . GLU A 1 78 ? -1.875 3.685 17.476 1.00 98.38 78 GLU A CA 1
ATOM 599 C C . GLU A 1 78 ? -2.915 4.793 17.212 1.00 98.38 78 GLU A C 1
ATOM 601 O O . GLU A 1 78 ? -3.552 5.289 18.141 1.00 98.38 78 GLU A O 1
ATOM 606 N N . ALA A 1 79 ? -3.106 5.205 15.952 1.00 98.38 79 ALA A N 1
ATOM 607 C CA . ALA A 1 79 ? -4.075 6.243 15.612 1.00 98.38 79 ALA A CA 1
ATOM 608 C C . ALA A 1 79 ? -5.510 5.750 15.826 1.00 98.38 79 ALA A C 1
ATOM 610 O O . ALA A 1 79 ? -6.324 6.486 16.379 1.00 98.38 79 ALA A O 1
ATOM 611 N N . ALA A 1 80 ? -5.803 4.507 15.437 1.00 98.19 80 ALA A N 1
ATOM 612 C CA . ALA A 1 80 ? -7.101 3.886 15.672 1.00 98.19 80 ALA A CA 1
ATOM 613 C C . ALA A 1 80 ? -7.391 3.695 17.170 1.00 98.19 80 ALA A C 1
ATOM 615 O O . ALA A 1 80 ? -8.493 4.003 17.616 1.00 98.19 80 ALA A O 1
ATOM 616 N N . GLU A 1 81 ? -6.394 3.285 17.959 1.00 97.56 81 GLU A N 1
ATOM 617 C CA . GLU A 1 81 ? -6.504 3.170 19.423 1.00 97.56 81 GLU A CA 1
ATOM 618 C C . GLU A 1 81 ? -6.792 4.518 20.092 1.00 97.56 81 GLU A C 1
ATOM 620 O O . GLU A 1 81 ? -7.605 4.596 21.007 1.00 97.56 81 GLU A O 1
ATOM 625 N N . LYS A 1 82 ? -6.155 5.600 19.625 1.00 97.00 82 LYS A N 1
ATOM 626 C CA . LYS A 1 82 ? -6.390 6.955 20.148 1.00 97.00 82 LYS A CA 1
ATOM 627 C C . LYS A 1 82 ? -7.747 7.530 19.768 1.00 97.00 82 LYS A C 1
ATOM 629 O O . LYS A 1 82 ? -8.274 8.336 20.526 1.00 97.00 82 LYS A O 1
ATOM 634 N N . VAL A 1 83 ? -8.252 7.181 18.588 1.00 97.44 83 VAL A N 1
ATOM 635 C CA . VAL A 1 83 ? -9.588 7.589 18.137 1.00 97.44 83 VAL A CA 1
ATOM 636 C C . VAL A 1 83 ? -10.678 6.833 18.895 1.00 97.44 83 VAL A C 1
ATOM 638 O O . VAL A 1 83 ? -11.731 7.409 19.124 1.00 97.44 83 VAL A O 1
ATOM 641 N N . GLY A 1 84 ? -10.406 5.600 19.334 1.00 96.50 84 GLY A N 1
ATOM 642 C CA . GLY A 1 84 ? -11.358 4.797 20.099 1.00 96.50 84 GLY A CA 1
ATOM 643 C C . GLY A 1 84 ? -12.430 4.194 19.198 1.00 96.50 84 GLY A C 1
ATOM 644 O O . GLY A 1 84 ? -13.573 4.624 19.216 1.00 96.50 84 GLY A O 1
ATOM 645 N N . VAL A 1 85 ? -12.054 3.217 18.370 1.00 97.94 85 VAL A N 1
ATOM 646 C CA . VAL A 1 85 ? -13.022 2.501 17.524 1.00 97.94 85 VAL A CA 1
ATOM 647 C C . VAL A 1 85 ? -13.800 1.485 18.355 1.00 97.94 85 VAL A C 1
ATOM 649 O O . VAL A 1 85 ? -13.201 0.556 18.893 1.00 97.94 85 VAL A O 1
ATOM 652 N N . ASP A 1 86 ? -15.124 1.618 18.390 1.00 98.38 86 ASP A N 1
ATOM 653 C CA . ASP A 1 86 ? -15.997 0.738 19.171 1.00 98.38 86 ASP A CA 1
ATOM 654 C C . ASP A 1 86 ? -16.261 -0.610 18.495 1.00 98.38 86 ASP A C 1
ATOM 656 O O . ASP A 1 86 ? -16.381 -1.639 19.163 1.00 98.38 86 ASP A O 1
ATOM 660 N N . PHE A 1 87 ? -16.355 -0.626 17.162 1.00 98.62 87 PHE A N 1
ATOM 661 C CA . PHE A 1 87 ? -16.618 -1.854 16.417 1.00 98.62 87 PHE A CA 1
ATOM 662 C C . PHE A 1 87 ? -15.956 -1.860 15.038 1.00 98.62 87 PHE A C 1
ATOM 664 O O . PHE A 1 87 ? -15.900 -0.858 14.322 1.00 98.62 87 PHE A O 1
ATOM 671 N N . ASN A 1 88 ? -15.478 -3.023 14.621 1.00 98.69 88 ASN A N 1
ATOM 672 C CA . ASN A 1 88 ? -14.973 -3.263 13.278 1.00 98.69 88 ASN A CA 1
ATOM 673 C C . ASN A 1 88 ? -15.815 -4.335 12.597 1.00 98.69 88 ASN A C 1
ATOM 675 O O . ASN A 1 88 ? -16.164 -5.334 13.217 1.00 98.69 88 ASN A O 1
ATOM 679 N N . ILE A 1 89 ? -16.103 -4.137 11.314 1.00 98.62 89 ILE A N 1
ATOM 680 C CA . ILE A 1 89 ? -16.659 -5.157 10.429 1.00 98.62 89 ILE A CA 1
ATOM 681 C C . ILE A 1 89 ? -15.966 -5.079 9.074 1.00 98.62 89 ILE A C 1
ATOM 683 O O . ILE A 1 89 ? -16.150 -4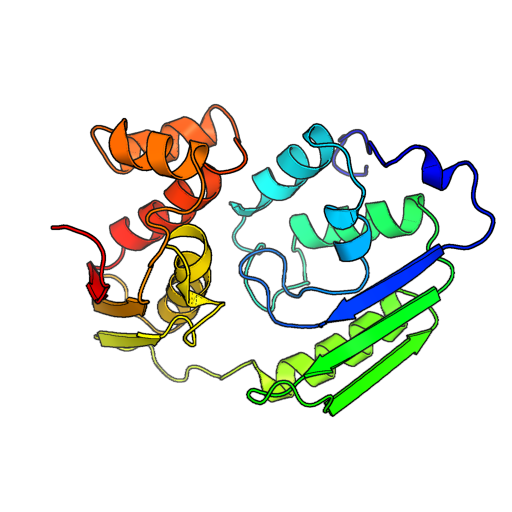.133 8.307 1.00 98.62 89 ILE A O 1
ATOM 687 N N . ASN A 1 90 ? -15.128 -6.055 8.752 1.00 9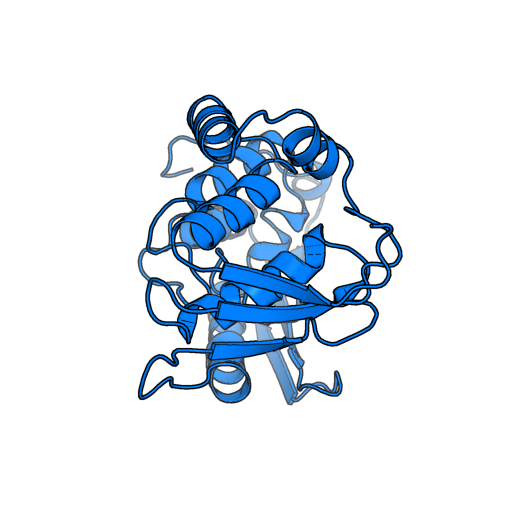8.69 90 ASN A N 1
ATOM 688 C CA . ASN A 1 90 ? -14.436 -6.101 7.468 1.00 98.69 90 ASN A CA 1
ATOM 689 C C . ASN A 1 90 ? -14.719 -7.399 6.733 1.00 98.69 90 ASN A C 1
ATOM 691 O O . ASN A 1 90 ? -15.030 -8.422 7.336 1.00 98.69 90 ASN A O 1
ATOM 695 N N . VAL A 1 91 ? -14.552 -7.345 5.417 1.00 98.50 91 VAL A N 1
ATOM 696 C CA . VAL A 1 91 ? -14.707 -8.509 4.548 1.00 98.50 91 VAL A CA 1
ATOM 697 C C . VAL A 1 91 ? -13.379 -8.885 3.905 1.00 98.50 91 VAL A C 1
ATOM 699 O O . VAL A 1 91 ? -12.567 -8.018 3.565 1.00 98.50 91 VAL A O 1
ATOM 702 N N . VAL A 1 92 ? -13.169 -10.183 3.716 1.00 98.38 92 VAL A N 1
ATOM 703 C CA . VAL A 1 92 ? -12.137 -10.725 2.828 1.00 98.38 92 VAL A CA 1
ATOM 704 C C . VAL A 1 92 ? -12.833 -11.184 1.556 1.00 98.38 92 VAL A C 1
ATOM 706 O O . VAL A 1 92 ? -13.854 -11.868 1.627 1.00 98.38 92 VAL A O 1
ATOM 709 N N . THR A 1 93 ? -12.301 -10.796 0.401 1.00 96.38 93 THR A N 1
ATOM 710 C CA . THR A 1 93 ? -12.856 -11.184 -0.900 1.00 96.38 93 THR A CA 1
ATOM 711 C C . THR A 1 93 ? -11.925 -12.123 -1.655 1.00 96.38 93 THR A C 1
ATOM 713 O O . THR A 1 93 ? -10.728 -12.135 -1.385 1.00 96.38 93 THR A O 1
ATOM 716 N N . ASP A 1 94 ? -12.463 -12.870 -2.614 1.00 92.44 94 ASP A N 1
ATOM 717 C CA . ASP A 1 94 ? -11.683 -13.597 -3.620 1.00 92.44 94 ASP A CA 1
ATOM 718 C C . ASP A 1 94 ? -11.364 -12.709 -4.845 1.00 92.44 94 ASP A C 1
ATOM 720 O O . ASP A 1 94 ? -11.626 -11.498 -4.867 1.00 92.44 94 ASP A O 1
ATOM 724 N N . GLU A 1 95 ? -10.762 -13.295 -5.880 1.00 86.56 95 GLU A N 1
ATOM 725 C CA . GLU A 1 95 ? -10.471 -12.642 -7.159 1.00 86.56 95 GLU A CA 1
ATOM 726 C C . GLU A 1 95 ? -11.723 -12.230 -7.949 1.00 86.56 95 GLU A C 1
ATOM 728 O O . GLU A 1 95 ? -11.646 -11.316 -8.767 1.00 86.56 95 GLU A O 1
ATOM 733 N N . ASN A 1 96 ? -12.877 -12.837 -7.658 1.00 89.94 96 ASN A N 1
ATOM 734 C CA . ASN A 1 96 ? -14.174 -12.551 -8.276 1.00 89.94 96 ASN A CA 1
ATOM 735 C C . ASN A 1 96 ? -15.015 -11.564 -7.449 1.00 89.94 96 ASN A C 1
ATOM 737 O O . ASN A 1 96 ? -16.219 -11.412 -7.687 1.00 89.94 96 ASN A O 1
ATOM 741 N N . HIS A 1 97 ? -14.397 -10.896 -6.469 1.00 89.31 97 HIS A N 1
ATOM 742 C CA . HIS A 1 97 ? -15.040 -9.957 -5.551 1.00 89.31 97 HIS A CA 1
ATOM 743 C C . HIS A 1 97 ? -16.159 -10.574 -4.696 1.00 89.31 97 HIS A C 1
ATOM 745 O O . HIS A 1 97 ? -17.006 -9.850 -4.165 1.00 89.31 97 HIS A O 1
ATOM 751 N N . LYS A 1 98 ? -16.186 -11.901 -4.537 1.00 96.19 98 LYS A N 1
ATOM 752 C CA . LYS A 1 98 ? -17.115 -12.580 -3.632 1.00 96.19 98 LYS A CA 1
ATOM 753 C C . LYS A 1 98 ? -16.566 -12.544 -2.220 1.00 96.19 98 LYS A C 1
ATOM 755 O O . LYS A 1 98 ? -15.367 -12.689 -2.010 1.00 96.19 98 LYS A O 1
ATOM 760 N N . ILE A 1 99 ? -17.452 -12.326 -1.254 1.00 98.00 99 ILE A N 1
ATOM 761 C CA . ILE A 1 99 ? -17.098 -12.353 0.164 1.00 98.00 99 ILE A CA 1
ATOM 762 C C . ILE A 1 99 ? -16.798 -13.803 0.544 1.00 98.00 99 ILE A C 1
ATOM 764 O O . ILE A 1 99 ? -17.669 -14.662 0.430 1.00 98.00 99 ILE A O 1
ATOM 768 N N . VAL A 1 100 ? -15.570 -14.047 0.991 1.00 97.00 100 VAL A N 1
ATOM 769 C CA . VAL A 1 100 ? -15.104 -15.351 1.483 1.00 97.00 100 VAL A CA 1
ATOM 770 C C . VAL A 1 100 ? -15.202 -15.415 3.003 1.00 97.00 100 VAL A C 1
ATOM 772 O O . VAL A 1 100 ? -15.449 -16.478 3.557 1.00 97.00 100 VAL A O 1
ATOM 775 N N . GLU A 1 101 ? -15.032 -14.275 3.674 1.00 98.06 101 GLU A N 1
ATOM 776 C CA . GLU A 1 101 ? -15.139 -14.167 5.126 1.00 98.06 101 GLU A CA 1
ATOM 777 C C . GLU A 1 101 ? -15.644 -12.782 5.542 1.00 98.06 101 GLU A C 1
ATOM 779 O O . GLU A 1 101 ? -15.315 -11.774 4.904 1.00 98.06 101 GLU A O 1
ATOM 784 N N . ILE A 1 102 ? -16.382 -12.734 6.653 1.00 98.56 102 ILE A N 1
ATOM 785 C CA . ILE A 1 102 ? -16.740 -11.509 7.368 1.00 98.56 102 ILE A CA 1
ATOM 786 C C . ILE A 1 102 ? -16.185 -11.602 8.790 1.00 98.56 102 ILE A C 1
ATOM 788 O O . ILE A 1 102 ? -16.600 -12.446 9.577 1.00 98.56 102 ILE A O 1
ATOM 792 N N . VAL A 1 103 ? -15.291 -10.684 9.148 1.00 98.62 103 VAL A N 1
ATOM 793 C CA . VAL A 1 103 ? -14.755 -10.575 10.510 1.00 98.62 103 VAL A CA 1
ATOM 794 C C . VAL A 1 103 ? -15.330 -9.356 11.206 1.00 98.62 103 VAL A C 1
ATOM 796 O O . VAL A 1 103 ? -15.379 -8.270 10.622 1.00 98.62 103 VAL A O 1
ATOM 799 N N . ALA A 1 104 ? -15.768 -9.528 12.452 1.00 98.75 104 ALA A N 1
ATOM 800 C CA . ALA A 1 104 ? -16.397 -8.463 13.216 1.00 98.75 104 ALA A CA 1
ATOM 801 C C . ALA A 1 104 ? -16.067 -8.532 14.713 1.00 98.75 104 ALA A C 1
ATOM 803 O O . ALA A 1 104 ? -15.874 -9.620 15.256 1.00 98.75 104 ALA A O 1
ATOM 804 N N . GLY A 1 105 ? -16.003 -7.378 15.379 1.00 98.50 105 GLY A N 1
ATOM 805 C CA . GLY A 1 105 ? -15.718 -7.270 16.813 1.00 98.50 105 GLY A CA 1
ATOM 806 C C . GLY A 1 105 ? -14.764 -6.127 17.151 1.00 98.50 105 GLY A C 1
ATOM 807 O O . GLY A 1 105 ? -14.748 -5.101 16.471 1.00 98.50 105 GLY A O 1
ATOM 808 N N . GLU A 1 106 ? -13.950 -6.318 18.194 1.00 98.44 106 GLU A N 1
ATOM 809 C CA . GLU A 1 106 ? -12.859 -5.395 18.542 1.00 98.44 106 GLU A CA 1
ATOM 810 C C . GLU A 1 106 ? -11.914 -5.228 17.343 1.00 98.44 106 GLU A C 1
ATOM 812 O O . GLU A 1 106 ? -11.604 -6.204 16.649 1.00 98.44 106 GLU A O 1
ATOM 817 N N . LEU A 1 107 ? -11.496 -3.988 17.072 1.00 98.44 107 LEU A N 1
ATOM 818 C CA . LEU A 1 107 ? -10.798 -3.607 15.848 1.00 98.44 107 LEU A CA 1
ATOM 819 C C . LEU A 1 107 ? -9.576 -4.474 15.557 1.00 98.44 107 LEU A C 1
ATOM 821 O O . LEU A 1 107 ? -9.524 -5.079 14.488 1.00 98.44 107 LEU A O 1
ATOM 825 N N . LEU A 1 108 ? -8.592 -4.521 16.455 1.00 97.94 108 LEU A N 1
ATOM 826 C CA . LEU A 1 108 ? -7.327 -5.199 16.185 1.00 97.94 108 LEU A CA 1
ATOM 827 C C . LEU A 1 108 ? -7.532 -6.708 16.057 1.00 97.94 108 LEU A C 1
ATOM 829 O O . LEU A 1 108 ? -7.073 -7.311 15.087 1.00 97.94 108 LEU A O 1
ATOM 833 N N . THR A 1 109 ? -8.253 -7.301 17.003 1.00 98.31 109 THR A N 1
ATOM 834 C CA . THR A 1 109 ? -8.455 -8.749 17.097 1.00 98.31 109 THR A CA 1
ATOM 835 C C . THR A 1 109 ? -9.257 -9.280 15.912 1.00 98.31 109 THR A C 1
ATOM 837 O O . THR A 1 109 ? -8.826 -10.227 15.252 1.00 98.31 109 THR A O 1
ATOM 840 N N . SER A 1 110 ? -10.397 -8.656 15.590 1.00 98.56 110 SER A N 1
ATOM 841 C CA . SER A 1 110 ? -11.233 -9.088 14.459 1.00 98.56 110 SER A CA 1
ATOM 842 C C . SER A 1 110 ? -10.522 -8.876 13.122 1.00 98.56 110 SER A C 1
ATOM 844 O O . SER A 1 110 ? -10.511 -9.759 12.265 1.00 98.56 110 SER A O 1
ATOM 846 N N . TRP A 1 111 ? -9.851 -7.737 12.942 1.00 98.62 111 TRP A N 1
ATOM 847 C CA . TRP A 1 111 ? -9.107 -7.460 11.720 1.00 98.62 111 TRP A CA 1
ATOM 848 C C . TRP A 1 111 ? -7.933 -8.433 11.522 1.00 98.62 111 TRP A C 1
ATOM 850 O O . TRP A 1 111 ? -7.723 -8.901 10.403 1.00 98.62 111 TRP A O 1
ATOM 860 N N . GLN A 1 112 ? -7.209 -8.806 12.584 1.00 98.31 112 GLN A N 1
ATOM 861 C CA . GLN A 1 112 ? -6.127 -9.797 12.509 1.00 98.31 112 GLN A CA 1
ATOM 862 C C . GLN A 1 112 ? -6.619 -11.176 12.050 1.00 98.31 112 GLN A C 1
ATOM 864 O O . GLN A 1 112 ? -5.955 -11.807 11.230 1.00 98.31 112 GLN A O 1
ATOM 869 N N . GLN A 1 113 ? -7.796 -11.623 12.498 1.00 98.44 113 GLN A N 1
ATOM 870 C CA . GLN A 1 113 ? -8.401 -12.869 12.004 1.00 98.44 113 GLN A CA 1
ATOM 871 C C . GLN A 1 113 ? -8.617 -12.816 10.484 1.00 98.44 113 GLN A C 1
ATOM 873 O O . GLN A 1 113 ? -8.248 -13.745 9.763 1.00 98.44 113 GLN A O 1
ATOM 878 N N . GLY A 1 114 ? -9.133 -11.690 9.982 1.00 98.44 114 GLY A N 1
ATOM 879 C CA . GLY A 1 114 ? -9.328 -11.478 8.548 1.00 98.44 114 GLY A CA 1
ATOM 880 C C . GLY A 1 114 ? -8.008 -11.393 7.778 1.00 98.44 114 GLY A C 1
ATOM 881 O O . GLY A 1 114 ? -7.913 -11.896 6.660 1.00 98.44 114 GLY A O 1
ATOM 882 N N . VAL A 1 115 ? -6.956 -10.827 8.378 1.00 98.38 115 VAL A N 1
ATOM 883 C CA . VAL A 1 115 ? -5.601 -10.824 7.805 1.00 98.38 115 VAL A CA 1
ATOM 884 C C . VAL A 1 115 ? -5.063 -12.244 7.634 1.00 98.38 115 VAL A C 1
ATOM 886 O O . VAL A 1 115 ? -4.516 -12.547 6.576 1.00 98.38 115 VAL A O 1
ATOM 889 N N . GLU A 1 116 ? -5.233 -13.133 8.615 1.00 98.12 116 GLU A N 1
ATOM 890 C CA . GLU A 1 116 ? -4.764 -14.522 8.498 1.00 98.12 116 GLU A CA 1
ATOM 891 C C . GLU A 1 116 ? -5.479 -15.295 7.382 1.00 98.12 116 GLU A C 1
ATOM 893 O O . GLU A 1 116 ? -4.868 -16.124 6.706 1.00 98.12 116 GLU A O 1
ATOM 898 N N . ILE A 1 117 ? -6.750 -14.990 7.125 1.00 97.69 117 ILE A N 1
ATOM 899 C CA . ILE A 1 117 ? -7.506 -15.569 6.007 1.00 97.69 117 ILE A CA 1
ATOM 900 C C . ILE A 1 117 ? -7.055 -14.952 4.680 1.00 97.69 117 ILE A C 1
ATOM 902 O O . ILE A 1 117 ? -6.737 -15.674 3.736 1.00 97.69 117 ILE A O 1
ATOM 906 N N . CYS A 1 118 ? -6.912 -13.627 4.632 1.00 97.44 118 CYS A N 1
ATOM 907 C CA . CYS A 1 118 ? -6.384 -12.901 3.480 1.00 97.44 118 CYS A CA 1
ATOM 908 C C . CYS A 1 118 ? -4.996 -13.414 3.059 1.00 97.44 118 CYS A C 1
ATOM 910 O O . CYS A 1 118 ? -4.719 -13.508 1.864 1.00 97.44 118 CYS A O 1
ATOM 912 N N . LYS A 1 119 ? -4.122 -13.770 4.010 1.00 96.62 119 LYS A N 1
ATOM 913 C CA . LYS A 1 119 ? -2.801 -14.347 3.718 1.00 96.62 119 LYS A CA 1
ATOM 914 C C . LYS A 1 119 ? -2.902 -15.653 2.939 1.00 96.62 119 LYS A C 1
ATOM 916 O O . LYS A 1 119 ? -2.159 -15.826 1.981 1.00 96.62 119 LYS A O 1
ATOM 921 N N . LYS A 1 120 ? -3.823 -16.541 3.322 1.00 95.44 120 LYS A N 1
ATOM 922 C CA . LYS A 1 120 ? -4.015 -17.848 2.671 1.00 95.44 120 LYS A CA 1
ATOM 923 C C . LYS A 1 120 ? -4.506 -17.722 1.228 1.00 95.44 120 LYS A C 1
ATOM 925 O O . LYS A 1 120 ? -4.205 -18.590 0.421 1.00 95.44 120 LYS A O 1
ATOM 930 N N . ILE A 1 121 ? -5.253 -16.660 0.926 1.00 94.31 121 ILE A N 1
ATOM 931 C CA . ILE A 1 121 ? -5.825 -16.410 -0.404 1.00 94.31 121 ILE A CA 1
ATOM 932 C C . ILE A 1 121 ? -4.818 -15.687 -1.306 1.00 94.31 121 ILE A C 1
ATOM 934 O O . ILE A 1 121 ? -4.648 -16.052 -2.463 1.00 94.31 121 ILE A O 1
ATOM 938 N N . TYR A 1 122 ? -4.150 -14.651 -0.785 1.00 93.94 122 TYR A N 1
ATOM 939 C CA . TYR A 1 122 ? -3.400 -13.707 -1.618 1.00 93.94 122 TYR A CA 1
ATOM 940 C C . TYR A 1 122 ? -1.875 -13.836 -1.554 1.00 93.94 122 TYR A C 1
ATOM 942 O O . TYR A 1 122 ? -1.201 -13.279 -2.423 1.00 93.94 122 TYR A O 1
ATOM 950 N N . LEU A 1 123 ? -1.296 -14.493 -0.541 1.00 93.50 123 LEU A N 1
ATOM 951 C CA . LEU A 1 123 ? 0.155 -14.678 -0.498 1.00 93.50 123 LEU A CA 1
ATOM 952 C C . LEU A 1 123 ? 0.554 -15.943 -1.250 1.00 93.50 123 LEU A C 1
ATOM 954 O O . LEU A 1 123 ? 0.158 -17.049 -0.897 1.00 93.50 123 LEU A O 1
ATOM 958 N N . CYS A 1 124 ? 1.403 -15.755 -2.254 1.00 93.19 124 CYS A N 1
ATOM 959 C CA . CYS A 1 124 ? 2.002 -16.832 -3.022 1.00 93.19 124 CYS A CA 1
ATOM 960 C C . CYS A 1 124 ? 3.484 -16.973 -2.630 1.00 93.19 124 CYS A C 1
ATOM 962 O O . CYS A 1 124 ? 4.238 -16.005 -2.783 1.00 93.19 124 CYS A O 1
ATOM 964 N N . PRO A 1 125 ? 3.923 -18.131 -2.102 1.00 93.25 125 PRO A N 1
ATOM 965 C CA . PRO A 1 125 ? 5.338 -18.406 -1.881 1.00 93.25 125 PRO A CA 1
ATOM 966 C C . PRO A 1 125 ? 6.120 -18.373 -3.198 1.00 93.25 125 PRO A C 1
ATOM 968 O O . PRO A 1 125 ? 5.708 -18.963 -4.192 1.00 93.25 125 PRO A O 1
ATOM 971 N N . ILE A 1 126 ? 7.274 -17.709 -3.194 1.00 94.94 126 ILE A N 1
ATOM 972 C CA . ILE A 1 126 ? 8.177 -17.649 -4.347 1.00 94.94 126 ILE A CA 1
ATOM 973 C C . ILE A 1 126 ? 9.383 -18.531 -4.031 1.00 94.94 126 ILE A C 1
ATOM 975 O O . ILE A 1 126 ? 10.249 -18.139 -3.252 1.00 94.94 126 ILE A O 1
ATOM 979 N N . GLU A 1 127 ? 9.442 -19.722 -4.630 1.00 94.81 127 GLU A N 1
ATOM 980 C CA . GLU A 1 127 ? 10.561 -20.658 -4.431 1.00 94.81 127 GLU A CA 1
ATOM 981 C C . GLU A 1 127 ? 11.872 -20.116 -5.009 1.00 94.81 127 GLU A C 1
ATOM 983 O O . GLU A 1 127 ? 12.946 -20.275 -4.428 1.00 94.81 127 GLU A O 1
ATOM 988 N N . LYS A 1 128 ? 11.787 -19.455 -6.168 1.00 96.56 128 LYS A N 1
ATOM 989 C CA . LYS A 1 128 ? 12.935 -18.888 -6.869 1.00 96.56 128 LYS A CA 1
ATOM 990 C C . LYS A 1 128 ? 12.529 -17.634 -7.628 1.00 96.56 128 LYS A C 1
ATOM 992 O O . LYS A 1 128 ? 11.513 -17.611 -8.314 1.00 96.56 128 LYS A O 1
ATOM 997 N N . LYS A 1 129 ? 13.376 -16.609 -7.546 1.00 97.75 129 LYS A N 1
ATOM 998 C CA . LYS A 1 129 ? 13.243 -15.399 -8.358 1.00 97.75 129 LYS A CA 1
ATOM 999 C C . LYS A 1 129 ? 13.514 -15.692 -9.838 1.00 97.75 129 LYS A C 1
ATOM 1001 O O . LYS A 1 129 ? 14.455 -16.422 -10.162 1.00 97.75 129 LYS A O 1
ATOM 1006 N N . ALA A 1 130 ? 12.716 -15.101 -10.717 1.00 98.19 130 ALA A N 1
ATOM 1007 C CA . ALA A 1 130 ? 12.795 -15.253 -12.164 1.00 98.19 130 ALA A CA 1
ATOM 1008 C C . ALA A 1 130 ? 13.660 -14.163 -12.816 1.00 98.19 130 ALA A C 1
ATOM 1010 O O . ALA A 1 130 ? 13.897 -13.104 -12.235 1.00 98.19 130 ALA A O 1
ATOM 1011 N N . ASP A 1 131 ? 14.136 -14.447 -14.026 1.00 98.50 131 ASP A N 1
ATOM 1012 C CA . ASP A 1 131 ? 14.841 -13.483 -14.881 1.00 98.50 131 ASP A CA 1
ATOM 1013 C C . ASP A 1 131 ? 13.857 -12.554 -15.617 1.00 98.50 131 ASP A C 1
ATOM 1015 O O . ASP A 1 131 ? 14.180 -11.401 -15.889 1.00 98.50 131 ASP A O 1
ATOM 1019 N N . VAL A 1 132 ? 12.637 -13.042 -15.880 1.00 98.50 132 VAL A N 1
ATOM 1020 C CA . VAL A 1 132 ? 11.525 -12.276 -16.460 1.00 98.50 132 VAL A CA 1
ATOM 1021 C C . VAL A 1 132 ? 10.250 -12.549 -15.663 1.00 98.50 132 VAL A C 1
ATOM 1023 O O . VAL A 1 132 ? 9.933 -13.705 -15.381 1.00 98.50 132 VAL A O 1
ATOM 1026 N N . VAL A 1 133 ? 9.506 -11.497 -15.313 1.00 98.50 133 VAL A N 1
ATOM 1027 C CA . VAL A 1 133 ? 8.193 -11.584 -14.651 1.00 98.50 133 VAL A CA 1
ATOM 1028 C C . VAL A 1 133 ? 7.150 -10.878 -15.508 1.00 98.50 133 VAL A C 1
ATOM 1030 O O . VAL A 1 133 ? 7.325 -9.717 -15.862 1.00 98.50 133 VAL A O 1
ATOM 1033 N N . ILE A 1 134 ? 6.045 -11.560 -15.804 1.00 98.44 134 ILE A N 1
ATOM 1034 C CA . ILE A 1 134 ? 4.880 -10.966 -16.470 1.00 98.44 134 ILE A CA 1
ATOM 1035 C C . ILE A 1 134 ? 3.791 -10.770 -15.420 1.00 98.44 134 ILE A C 1
ATOM 1037 O O . ILE A 1 134 ? 3.448 -11.707 -14.699 1.00 98.44 134 ILE A O 1
ATOM 1041 N N . ALA A 1 135 ? 3.253 -9.558 -15.323 1.00 97.75 135 ALA A N 1
ATOM 1042 C CA . ALA A 1 135 ? 2.220 -9.218 -14.356 1.00 97.75 135 ALA A CA 1
ATOM 1043 C C . ALA A 1 135 ? 1.159 -8.299 -14.965 1.00 97.75 135 ALA A C 1
ATOM 1045 O O . ALA A 1 135 ? 1.441 -7.502 -15.855 1.00 97.75 135 ALA A O 1
ATOM 1046 N N . SER A 1 136 ? -0.058 -8.377 -14.429 1.00 96.88 136 SER A N 1
ATOM 1047 C CA . SER A 1 136 ? -1.160 -7.477 -14.764 1.00 96.88 136 SER A CA 1
ATOM 1048 C C . SER A 1 136 ? -1.574 -6.661 -13.544 1.00 96.88 136 SER A C 1
ATOM 1050 O O . SER A 1 136 ? -1.525 -7.152 -12.414 1.00 96.88 136 SER A O 1
ATOM 1052 N N . ALA A 1 137 ? -2.029 -5.427 -13.769 1.00 95.75 137 ALA A N 1
ATOM 1053 C CA . ALA A 1 137 ? -2.688 -4.623 -12.741 1.00 95.75 137 ALA A CA 1
ATOM 1054 C C . ALA A 1 137 ? -4.106 -5.118 -12.382 1.00 95.75 137 ALA A C 1
ATOM 1056 O O . ALA A 1 137 ? -4.699 -4.634 -11.417 1.00 95.75 137 ALA A O 1
ATOM 1057 N N . GLY A 1 138 ? -4.609 -6.140 -13.085 1.00 93.88 138 GLY A N 1
ATOM 1058 C CA . GLY A 1 138 ? -5.873 -6.812 -12.784 1.00 93.88 138 GLY A CA 1
ATOM 1059 C C . GLY A 1 138 ? -7.080 -6.245 -13.529 1.00 93.88 138 GLY A C 1
ATOM 1060 O O . GLY A 1 138 ? -8.201 -6.514 -13.107 1.00 93.88 138 GLY A O 1
ATOM 1061 N N . GLY A 1 139 ? -6.847 -5.482 -14.603 1.00 94.62 139 GLY A N 1
ATOM 1062 C CA . GLY A 1 139 ? -7.886 -4.882 -15.441 1.00 94.62 139 GLY A CA 1
ATOM 1063 C C . GLY A 1 139 ? -8.680 -3.773 -14.750 1.00 94.62 139 GLY A C 1
ATOM 1064 O O . GLY A 1 139 ? -8.435 -3.422 -13.587 1.00 94.62 139 GLY A O 1
ATOM 1065 N N . TYR A 1 140 ? -9.653 -3.222 -15.473 1.00 94.06 140 TYR A N 1
ATOM 1066 C CA . TYR A 1 140 ? -10.469 -2.118 -14.984 1.00 94.06 140 TYR A CA 1
ATOM 1067 C C . TYR A 1 140 ? -11.286 -2.537 -13.744 1.00 94.06 140 TYR A C 1
ATOM 1069 O O . TYR A 1 140 ? -11.876 -3.620 -13.737 1.00 94.06 140 TYR A O 1
ATOM 1077 N N . PRO A 1 141 ? -11.371 -1.701 -12.687 1.00 93.81 141 PRO A N 1
ATOM 1078 C CA . PRO A 1 141 ? -10.835 -0.338 -12.576 1.00 93.81 141 PRO A CA 1
ATOM 1079 C C . PRO A 1 141 ? -9.441 -0.249 -11.924 1.00 93.81 141 PRO A C 1
ATOM 1081 O O . PRO A 1 141 ? -9.001 0.835 -11.548 1.00 93.81 141 PRO A O 1
ATOM 1084 N N . LYS A 1 142 ? -8.741 -1.368 -11.703 1.00 93.06 142 LYS A N 1
ATOM 1085 C CA . LYS A 1 142 ? -7.457 -1.388 -10.975 1.00 93.06 142 LYS A CA 1
ATOM 1086 C C . LYS A 1 142 ? -6.275 -0.912 -11.819 1.00 93.06 142 LYS A C 1
ATOM 1088 O O . LYS A 1 142 ? -5.270 -0.488 -11.251 1.00 93.06 142 LYS A O 1
ATOM 1093 N N . ASP A 1 143 ? -6.399 -0.957 -13.139 1.00 96.56 143 ASP A N 1
ATOM 1094 C CA . ASP A 1 143 ? -5.392 -0.512 -14.102 1.00 96.56 143 ASP A CA 1
ATOM 1095 C C . ASP A 1 143 ? -5.739 0.824 -14.780 1.00 96.56 143 ASP A C 1
ATOM 1097 O O . ASP A 1 143 ? -5.136 1.180 -15.786 1.00 96.56 143 ASP A O 1
ATOM 1101 N N . ILE A 1 144 ? -6.678 1.581 -14.202 1.00 97.25 144 ILE A N 1
ATOM 1102 C CA . ILE A 1 144 ? -7.205 2.834 -14.761 1.00 97.25 144 ILE A CA 1
ATOM 1103 C C . ILE A 1 144 ? -6.127 3.901 -15.026 1.00 97.25 144 ILE A C 1
ATOM 1105 O O . ILE A 1 144 ? -6.275 4.702 -15.942 1.00 97.25 144 ILE A O 1
ATOM 1109 N N . ASN A 1 145 ? -5.023 3.903 -14.268 1.00 97.25 145 ASN A N 1
ATOM 1110 C CA . ASN A 1 145 ? -3.895 4.821 -14.445 1.00 97.25 145 ASN A CA 1
ATOM 1111 C C . ASN A 1 145 ? -2.578 4.252 -13.890 1.00 97.25 145 ASN A C 1
ATOM 1113 O O . ASN A 1 145 ? -2.560 3.293 -13.104 1.00 97.25 145 ASN A O 1
ATOM 1117 N N . VAL A 1 146 ? -1.461 4.891 -14.252 1.00 96.75 146 VAL A N 1
ATOM 1118 C CA . VAL A 1 146 ? -0.106 4.483 -13.836 1.00 96.75 146 VAL A CA 1
ATOM 1119 C C . VAL A 1 146 ? 0.047 4.502 -12.308 1.00 96.75 146 VAL A C 1
ATOM 1121 O O . VAL A 1 146 ? 0.686 3.616 -11.729 1.00 96.75 146 VAL A O 1
ATOM 1124 N N . TYR A 1 147 ? -0.587 5.462 -11.626 1.00 96.19 147 TYR A N 1
ATOM 1125 C CA . TYR A 1 147 ? -0.569 5.572 -10.165 1.00 96.19 147 TYR A CA 1
ATOM 1126 C C . TYR A 1 147 ? -1.092 4.303 -9.468 1.00 96.19 147 TYR A C 1
ATOM 1128 O O . TYR A 1 147 ? -0.552 3.879 -8.432 1.00 96.19 147 TYR A O 1
ATOM 1136 N N . GLN A 1 148 ? -2.148 3.684 -10.010 1.00 96.00 148 GLN A N 1
ATOM 1137 C CA . GLN A 1 148 ? -2.679 2.418 -9.502 1.00 96.00 148 GLN A CA 1
ATOM 1138 C C . GLN A 1 148 ? -1.852 1.218 -9.976 1.00 96.00 148 GLN A C 1
ATOM 1140 O O . GLN A 1 148 ? -1.505 0.372 -9.143 1.00 96.00 148 GLN A O 1
ATOM 1145 N N . ALA A 1 149 ? -1.460 1.180 -11.255 1.00 96.75 149 ALA A N 1
ATOM 1146 C CA . ALA A 1 149 ? -0.676 0.089 -11.845 1.00 96.75 149 ALA A CA 1
ATOM 1147 C C . ALA A 1 149 ? 0.656 -0.162 -11.110 1.00 96.75 149 ALA A C 1
ATOM 1149 O O . ALA A 1 149 ? 1.092 -1.307 -10.962 1.00 96.75 149 ALA A O 1
ATOM 1150 N N . GLN A 1 150 ? 1.252 0.886 -10.531 1.00 95.69 150 GLN A N 1
ATOM 1151 C CA . GLN A 1 150 ? 2.439 0.801 -9.672 1.00 95.69 150 GLN A CA 1
ATOM 1152 C C . GLN A 1 150 ? 2.319 -0.242 -8.544 1.00 95.69 150 GLN A C 1
ATOM 1154 O O . GLN A 1 150 ? 3.325 -0.826 -8.129 1.00 95.69 150 GLN A O 1
ATOM 1159 N N . LYS A 1 151 ? 1.114 -0.504 -8.024 1.00 95.00 151 LYS A N 1
ATOM 1160 C CA . LYS A 1 151 ? 0.914 -1.514 -6.972 1.00 95.00 151 LYS A CA 1
ATOM 1161 C C . LYS A 1 151 ? 1.234 -2.920 -7.477 1.00 95.00 151 LYS A C 1
ATOM 1163 O O . LYS A 1 151 ? 1.904 -3.673 -6.775 1.00 95.00 151 LYS A O 1
ATOM 1168 N N . ALA A 1 152 ? 0.794 -3.253 -8.689 1.00 96.00 152 ALA A N 1
ATOM 1169 C CA . ALA A 1 152 ? 1.086 -4.540 -9.310 1.00 96.00 152 ALA A CA 1
ATOM 1170 C C . ALA A 1 152 ? 2.575 -4.674 -9.642 1.00 96.00 152 ALA A C 1
ATOM 1172 O O . ALA A 1 152 ? 3.162 -5.718 -9.363 1.00 96.00 152 ALA A O 1
ATOM 1173 N N . LEU A 1 153 ? 3.211 -3.588 -10.096 1.00 96.81 153 LEU A N 1
ATOM 1174 C CA . LEU A 1 153 ? 4.662 -3.534 -10.281 1.00 96.81 153 LEU A CA 1
ATOM 1175 C C . LEU A 1 153 ? 5.426 -3.898 -8.995 1.00 96.81 153 LEU A C 1
ATOM 1177 O O . LEU A 1 153 ? 6.371 -4.681 -9.026 1.00 96.81 153 LEU A O 1
ATOM 1181 N N . ASN A 1 154 ? 4.994 -3.376 -7.843 1.00 94.88 154 ASN A N 1
ATOM 1182 C CA . ASN A 1 154 ? 5.638 -3.663 -6.555 1.00 94.88 154 ASN A CA 1
ATOM 1183 C C . ASN A 1 154 ? 5.466 -5.115 -6.091 1.00 94.88 154 ASN A C 1
ATOM 1185 O O . ASN A 1 154 ? 6.356 -5.647 -5.426 1.00 94.88 154 ASN A O 1
ATOM 1189 N N . ASN A 1 155 ? 4.359 -5.762 -6.457 1.00 94.31 155 ASN A N 1
ATOM 1190 C CA . ASN A 1 155 ? 4.181 -7.191 -6.213 1.00 94.31 155 ASN A CA 1
ATOM 1191 C C . ASN A 1 155 ? 5.060 -8.024 -7.157 1.00 94.31 155 ASN A C 1
ATOM 1193 O O . ASN A 1 155 ? 5.753 -8.927 -6.693 1.00 94.31 155 ASN A O 1
ATOM 1197 N N . ALA A 1 156 ? 5.096 -7.685 -8.451 1.00 96.31 156 ALA A N 1
ATOM 1198 C CA . ALA A 1 156 ? 5.942 -8.351 -9.445 1.00 96.31 156 ALA A CA 1
ATOM 1199 C C . ALA A 1 156 ? 7.431 -8.303 -9.060 1.00 96.31 156 ALA A C 1
ATOM 1201 O O . ALA A 1 156 ? 8.154 -9.286 -9.212 1.00 96.31 156 ALA A O 1
ATOM 1202 N N . TYR A 1 157 ? 7.866 -7.194 -8.457 1.00 95.75 157 TYR A N 1
ATOM 1203 C CA . TYR A 1 157 ? 9.224 -7.018 -7.947 1.00 95.75 157 TYR A CA 1
ATOM 1204 C C . TYR A 1 157 ? 9.679 -8.071 -6.933 1.00 95.75 157 TYR A C 1
ATOM 1206 O O . TYR A 1 157 ? 10.864 -8.381 -6.823 1.00 95.75 157 TYR A O 1
ATOM 1214 N N . GLN A 1 158 ? 8.753 -8.641 -6.163 1.00 94.12 158 GLN A N 1
ATOM 1215 C CA . GLN A 1 158 ? 9.121 -9.659 -5.180 1.00 94.12 158 GLN A CA 1
ATOM 1216 C C . GLN A 1 158 ? 9.622 -10.942 -5.865 1.00 94.12 158 GLN A C 1
ATOM 1218 O O . GLN A 1 158 ? 10.436 -11.668 -5.292 1.00 94.12 158 GLN A O 1
ATOM 1223 N N . ALA A 1 159 ? 9.187 -11.187 -7.105 1.00 96.69 159 ALA A N 1
ATOM 1224 C CA . ALA A 1 159 ? 9.489 -12.385 -7.878 1.00 96.69 159 ALA A CA 1
ATOM 1225 C C . ALA A 1 159 ? 10.666 -12.235 -8.853 1.00 96.69 159 ALA A C 1
ATOM 1227 O O . ALA A 1 159 ? 11.075 -13.233 -9.439 1.00 96.69 159 ALA A O 1
ATOM 1228 N N . ILE A 1 160 ? 11.237 -11.039 -9.028 1.00 98.00 160 ILE A N 1
ATOM 1229 C CA . ILE A 1 160 ? 12.306 -10.787 -10.009 1.00 98.00 160 ILE A CA 1
ATOM 1230 C C . ILE A 1 160 ? 13.700 -10.801 -9.357 1.00 98.00 160 ILE A C 1
ATOM 1232 O O . ILE A 1 160 ? 13.883 -10.417 -8.191 1.00 98.00 160 ILE A O 1
ATOM 1236 N N . LYS A 1 161 ? 14.706 -11.263 -10.106 1.00 97.88 161 LYS A N 1
ATOM 1237 C CA . LYS A 1 161 ? 16.127 -11.090 -9.767 1.00 97.88 161 LYS A CA 1
ATOM 1238 C C . LYS A 1 161 ? 16.589 -9.650 -10.049 1.00 97.88 161 LYS A C 1
ATOM 1240 O O . LYS A 1 161 ? 16.051 -9.016 -10.954 1.00 97.88 161 LYS A O 1
ATOM 1245 N N . PRO A 1 162 ? 17.616 -9.147 -9.339 1.00 96.62 162 PRO A N 1
ATOM 1246 C CA . PRO A 1 162 ? 18.295 -7.916 -9.741 1.00 96.62 162 PRO A CA 1
ATOM 1247 C C . PRO A 1 162 ? 18.773 -8.007 -11.197 1.00 96.62 162 PRO A C 1
ATOM 1249 O O . PRO A 1 162 ? 19.331 -9.031 -11.594 1.00 96.62 162 PRO A O 1
ATOM 1252 N N . GLY A 1 163 ? 18.535 -6.957 -11.981 1.00 97.69 163 GLY A N 1
ATOM 1253 C CA . GLY A 1 163 ? 18.848 -6.887 -13.410 1.00 97.69 163 GLY A CA 1
ATOM 1254 C C . GLY A 1 163 ? 17.879 -7.629 -14.340 1.00 97.69 163 GLY A C 1
ATOM 1255 O O . GLY A 1 163 ? 18.124 -7.650 -15.540 1.00 97.69 163 GLY A O 1
ATOM 1256 N N . GLY A 1 164 ? 16.814 -8.250 -13.819 1.00 98.38 164 GLY A N 1
ATOM 1257 C CA . GLY A 1 164 ? 15.780 -8.887 -14.643 1.00 98.38 164 GLY A CA 1
ATOM 1258 C C . GLY A 1 164 ? 14.800 -7.891 -15.274 1.00 98.38 164 GLY A C 1
ATOM 1259 O O . GLY A 1 164 ? 14.882 -6.686 -15.031 1.00 98.38 164 GLY A O 1
ATOM 1260 N N . THR A 1 165 ? 13.831 -8.411 -16.030 1.00 98.69 165 THR A N 1
ATOM 1261 C CA . THR A 1 165 ? 12.809 -7.608 -16.729 1.00 98.69 165 THR A CA 1
ATOM 1262 C C . THR A 1 165 ? 11.405 -7.908 -16.206 1.00 98.69 165 THR A C 1
ATOM 1264 O O . THR A 1 165 ? 10.981 -9.063 -16.122 1.00 98.69 165 THR A O 1
ATOM 1267 N N . ILE A 1 166 ? 10.639 -6.866 -15.890 1.00 98.69 166 ILE A N 1
ATOM 1268 C CA . ILE A 1 166 ? 9.209 -6.961 -15.587 1.00 98.69 166 ILE A CA 1
ATOM 1269 C C . ILE A 1 166 ? 8.411 -6.456 -16.789 1.00 98.69 166 ILE A C 1
ATOM 1271 O O . ILE A 1 166 ? 8.553 -5.305 -17.192 1.00 98.69 166 ILE A O 1
ATOM 1275 N N . ILE A 1 167 ? 7.518 -7.291 -17.313 1.00 98.69 167 ILE A N 1
ATOM 1276 C CA . ILE A 1 167 ? 6.509 -6.897 -18.298 1.00 98.69 167 ILE A CA 1
ATOM 1277 C C . ILE A 1 167 ? 5.200 -6.672 -17.544 1.00 98.69 167 ILE A C 1
ATOM 1279 O O . ILE A 1 167 ? 4.582 -7.619 -17.054 1.00 98.69 167 ILE A O 1
ATOM 1283 N N . LEU A 1 168 ? 4.793 -5.411 -17.425 1.00 98.50 168 LEU A N 1
ATOM 1284 C CA . LEU A 1 168 ? 3.567 -5.009 -16.749 1.00 98.50 168 LEU A CA 1
ATOM 1285 C C . LEU A 1 168 ? 2.493 -4.664 -17.780 1.00 98.5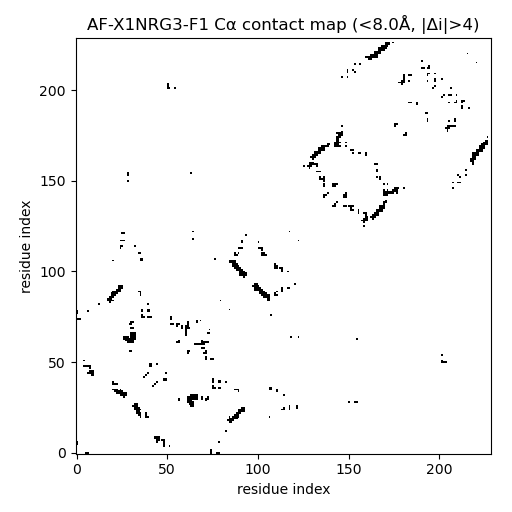0 168 LEU A C 1
ATOM 1287 O O . LEU A 1 168 ? 2.685 -3.770 -18.598 1.00 98.50 168 LEU A O 1
ATOM 1291 N N . THR A 1 169 ? 1.343 -5.325 -17.709 1.00 98.31 169 THR A N 1
ATOM 1292 C CA . THR A 1 169 ? 0.168 -4.986 -18.520 1.00 98.31 169 THR A CA 1
ATOM 1293 C C . THR A 1 169 ? -0.812 -4.159 -17.688 1.00 98.31 169 THR A C 1
ATOM 1295 O O . THR A 1 169 ? -1.316 -4.641 -16.664 1.00 98.31 169 THR A O 1
ATOM 1298 N N . ALA A 1 170 ? -1.089 -2.931 -18.115 1.00 97.94 170 ALA A N 1
ATOM 1299 C CA . ALA A 1 170 ? -2.071 -2.048 -17.492 1.00 97.94 170 ALA A CA 1
ATOM 1300 C C . ALA A 1 170 ? -2.566 -1.035 -18.528 1.00 97.94 170 ALA A C 1
ATOM 1302 O O . ALA A 1 170 ? -1.741 -0.384 -19.161 1.00 97.94 170 ALA A O 1
ATOM 1303 N N . GLU A 1 171 ? -3.880 -0.892 -18.708 1.00 97.56 171 GLU A N 1
ATOM 1304 C CA . GLU A 1 171 ? -4.418 -0.046 -19.781 1.00 97.56 171 GLU A CA 1
ATOM 1305 C C . GLU A 1 171 ? -4.083 1.442 -19.597 1.00 97.56 171 GLU A C 1
ATOM 1307 O O . GLU A 1 171 ? -3.682 2.102 -20.554 1.00 97.56 171 GLU A O 1
ATOM 1312 N N . CYS A 1 172 ? -4.178 1.947 -18.363 1.00 97.38 172 CYS A N 1
ATOM 1313 C CA . CYS A 1 172 ? -3.861 3.324 -17.974 1.00 97.38 172 CYS A CA 1
ATOM 1314 C C . CYS A 1 172 ? -4.646 4.402 -18.750 1.00 97.38 172 CYS A C 1
ATOM 1316 O O . CYS A 1 172 ? -4.087 5.429 -19.131 1.00 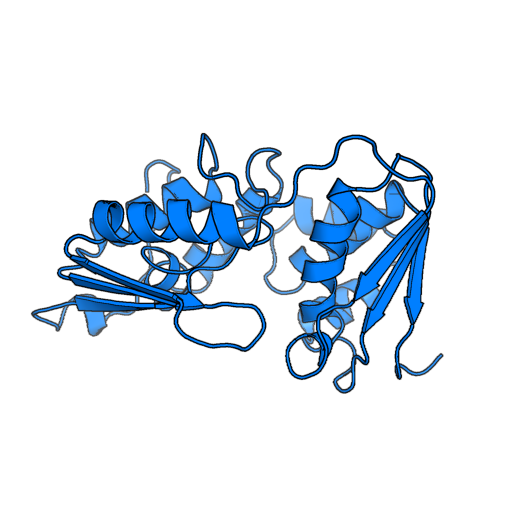97.38 172 CYS A O 1
ATOM 1318 N N . LEU A 1 173 ? -5.950 4.182 -18.949 1.00 95.81 173 LEU A N 1
ATOM 1319 C CA . LEU A 1 173 ? -6.873 5.078 -19.666 1.00 95.81 173 LEU A CA 1
ATOM 1320 C C . LEU A 1 173 ? -6.856 6.545 -19.189 1.00 95.81 173 LEU A C 1
ATOM 1322 O O . LEU A 1 173 ? -7.056 7.449 -19.994 1.00 95.81 173 LEU A O 1
ATOM 1326 N N . GLU A 1 174 ? -6.625 6.795 -17.898 1.00 95.88 174 GLU A N 1
ATOM 1327 C CA . GLU A 1 174 ? -6.562 8.143 -17.303 1.00 95.88 174 GLU A CA 1
ATOM 1328 C C . GLU A 1 174 ? -5.129 8.703 -17.212 1.00 95.88 174 GLU A C 1
ATOM 1330 O O . GLU A 1 174 ? -4.847 9.607 -16.420 1.00 95.88 174 GLU A O 1
ATOM 1335 N N . GLY A 1 175 ? -4.183 8.161 -17.980 1.00 96.12 175 GLY A N 1
ATOM 1336 C CA . GLY A 1 175 ? -2.812 8.653 -17.959 1.00 96.12 175 GLY A CA 1
ATOM 1337 C C . GLY A 1 175 ? -2.098 8.315 -16.648 1.00 96.12 175 GLY A C 1
ATOM 1338 O O . GLY A 1 175 ? -2.160 7.194 -16.125 1.00 96.12 175 GLY A O 1
ATOM 1339 N N . TYR A 1 176 ? -1.425 9.315 -16.080 1.00 95.38 176 TYR A N 1
ATOM 1340 C CA . TYR A 1 176 ? -0.752 9.198 -14.788 1.00 95.38 176 TYR A CA 1
ATOM 1341 C C . TYR A 1 176 ? -1.730 9.088 -13.611 1.00 95.38 176 TYR A C 1
ATOM 1343 O O . TYR A 1 176 ? -1.432 8.385 -12.644 1.00 95.38 176 TYR A O 1
ATOM 1351 N N . GLY A 1 177 ? -2.902 9.729 -13.697 1.00 94.94 177 GLY A N 1
ATOM 1352 C CA . GLY A 1 177 ? -3.988 9.642 -12.712 1.00 94.94 177 GLY A CA 1
ATOM 1353 C C . GLY A 1 177 ? -3.861 10.519 -11.462 1.00 94.94 177 GLY A C 1
ATOM 1354 O O . GLY A 1 177 ? -4.793 10.573 -10.662 1.00 94.94 177 GLY A O 1
ATOM 1355 N N . GLU A 1 178 ? -2.738 11.208 -11.253 1.00 95.50 178 GLU A N 1
ATOM 1356 C CA . GLU A 1 178 ? -2.595 12.191 -10.174 1.00 95.50 178 GLU A CA 1
ATOM 1357 C C . GLU A 1 178 ? -1.565 13.259 -10.561 1.00 95.50 178 GLU A C 1
ATOM 1359 O O . GLU A 1 178 ? -0.435 12.938 -10.922 1.00 95.50 178 GLU A O 1
ATOM 1364 N N . ALA A 1 179 ? -1.955 14.532 -10.468 1.00 96.38 179 ALA A N 1
ATOM 1365 C CA . ALA A 1 179 ? -1.183 15.651 -11.011 1.00 96.38 179 ALA A CA 1
ATOM 1366 C C . ALA A 1 179 ? 0.189 15.840 -10.344 1.00 96.38 179 ALA A C 1
ATOM 1368 O O . ALA A 1 179 ? 1.158 16.221 -10.997 1.00 96.38 179 ALA A O 1
ATOM 1369 N N . THR A 1 180 ? 0.306 15.587 -9.036 1.00 95.88 180 THR A N 1
ATOM 1370 C CA . THR A 1 180 ? 1.604 15.686 -8.351 1.00 95.88 180 THR A CA 1
ATOM 1371 C C . THR A 1 180 ? 2.542 14.576 -8.810 1.00 95.88 180 THR A C 1
ATOM 1373 O O . THR A 1 180 ? 3.726 14.821 -9.009 1.00 95.88 180 THR A O 1
ATOM 1376 N N . PHE A 1 181 ? 2.029 13.358 -8.968 1.00 96.50 181 PHE A N 1
ATOM 1377 C CA . PHE A 1 181 ? 2.756 12.212 -9.489 1.00 96.50 181 PHE A CA 1
ATOM 1378 C C . PHE A 1 181 ? 3.225 12.452 -10.929 1.00 96.50 181 PHE A C 1
ATOM 1380 O O . PHE A 1 181 ? 4.412 12.283 -11.188 1.00 96.50 181 PHE A O 1
ATOM 1387 N N . GLU A 1 182 ? 2.339 12.914 -11.813 1.00 95.88 182 GLU A N 1
ATOM 1388 C CA . GLU A 1 182 ? 2.658 13.313 -13.192 1.00 95.88 182 GLU A CA 1
ATOM 1389 C C . GLU A 1 182 ? 3.778 14.355 -13.223 1.00 95.88 182 GLU A C 1
ATOM 1391 O O . GLU A 1 182 ? 4.857 14.094 -13.747 1.00 95.88 182 GLU A O 1
ATOM 1396 N N . LYS A 1 183 ? 3.591 15.473 -12.512 1.00 96.38 183 LYS A N 1
ATOM 1397 C CA . LYS A 1 183 ? 4.596 16.533 -12.381 1.00 96.38 183 LYS A CA 1
ATOM 1398 C C . LYS A 1 183 ? 5.946 16.011 -11.881 1.00 96.38 183 LYS A C 1
ATOM 1400 O O . LYS A 1 183 ? 7.002 16.447 -12.327 1.00 96.38 183 LYS A O 1
ATOM 1405 N N . TRP A 1 184 ? 5.935 15.086 -10.922 1.00 95.88 184 TRP A N 1
ATOM 1406 C CA . TRP A 1 184 ? 7.164 14.501 -10.390 1.00 95.88 184 TRP A CA 1
ATOM 1407 C C . TRP A 1 184 ? 7.922 13.661 -11.412 1.00 95.88 184 TRP A C 1
ATOM 1409 O O . TRP A 1 184 ? 9.148 13.637 -11.333 1.00 95.88 184 TRP A O 1
ATOM 1419 N N . ILE A 1 185 ? 7.212 12.977 -12.311 1.00 93.38 185 ILE A N 1
ATOM 1420 C CA . ILE A 1 185 ? 7.803 12.193 -13.394 1.00 93.38 185 ILE A CA 1
ATOM 1421 C C . ILE A 1 185 ? 8.294 13.117 -14.512 1.00 93.38 185 ILE A C 1
ATOM 1423 O O . ILE A 1 185 ? 9.452 13.014 -14.900 1.00 93.38 185 ILE A O 1
ATOM 1427 N N . GLU A 1 186 ? 7.457 14.040 -14.987 1.00 93.62 186 GLU A N 1
ATOM 1428 C CA . GLU A 1 186 ? 7.755 14.879 -16.157 1.00 93.62 186 GLU A CA 1
ATOM 1429 C C . GLU A 1 186 ? 8.839 15.930 -15.902 1.00 93.62 186 GLU A C 1
ATOM 1431 O O . GLU A 1 186 ? 9.648 16.217 -16.779 1.00 93.62 186 GLU A O 1
ATOM 1436 N N . GLU A 1 187 ? 8.888 16.510 -14.700 1.00 95.38 187 GLU A N 1
ATOM 1437 C CA . GLU A 1 187 ? 9.861 17.561 -14.385 1.00 95.38 187 GLU A CA 1
ATOM 1438 C C . GLU A 1 187 ? 11.210 17.018 -13.901 1.00 95.38 187 GLU A C 1
ATOM 1440 O O . GLU A 1 187 ? 12.094 17.807 -13.567 1.00 95.38 187 GLU A O 1
ATOM 1445 N N . ALA A 1 188 ? 11.363 15.704 -13.727 1.00 93.44 188 ALA A N 1
ATOM 1446 C CA . ALA A 1 188 ? 12.613 15.124 -13.253 1.00 93.44 188 ALA A CA 1
ATOM 1447 C C . ALA A 1 188 ? 13.577 14.885 -14.418 1.00 93.44 188 ALA A C 1
ATOM 1449 O O . ALA A 1 188 ? 13.251 14.202 -15.383 1.00 93.44 188 ALA A O 1
ATOM 1450 N N . ASN A 1 189 ? 14.806 15.380 -14.293 1.00 92.56 189 ASN A N 1
ATOM 1451 C CA . ASN A 1 189 ? 15.854 15.165 -15.293 1.00 92.56 189 ASN A CA 1
ATOM 1452 C C . ASN A 1 189 ? 16.457 13.757 -15.202 1.00 92.56 189 ASN A C 1
ATOM 1454 O O . ASN A 1 189 ? 17.103 13.286 -16.136 1.00 92.56 189 ASN A O 1
ATOM 1458 N N . SER A 1 190 ? 16.297 13.097 -14.053 1.00 93.00 190 SER A N 1
ATOM 1459 C CA . SER A 1 190 ? 16.782 11.743 -13.821 1.00 93.00 190 SER A CA 1
ATOM 1460 C C . SER A 1 190 ? 15.975 11.028 -12.729 1.00 93.00 190 SER A C 1
ATOM 1462 O O . SER A 1 190 ? 15.355 11.677 -11.878 1.00 93.00 190 SER A O 1
ATOM 1464 N N . PRO A 1 191 ? 16.028 9.684 -12.679 1.00 91.88 191 PRO A N 1
ATOM 1465 C CA . PRO A 1 191 ? 15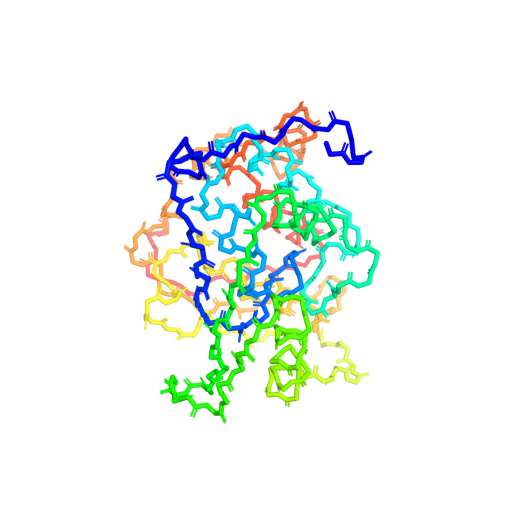.467 8.926 -11.565 1.00 91.88 191 PRO A CA 1
ATOM 1466 C C . PRO A 1 191 ? 16.061 9.346 -10.205 1.00 91.88 191 PRO A C 1
ATOM 1468 O O . PRO A 1 191 ? 15.346 9.437 -9.208 1.00 91.88 191 PRO A O 1
ATOM 1471 N N . ASP A 1 192 ? 17.353 9.674 -10.147 1.00 93.88 192 ASP A N 1
ATOM 1472 C CA . ASP A 1 192 ? 17.997 10.111 -8.901 1.00 93.88 192 ASP A CA 1
ATOM 1473 C C . ASP A 1 192 ? 17.394 11.408 -8.351 1.00 93.88 192 ASP A C 1
ATOM 1475 O O . ASP A 1 192 ? 17.214 11.540 -7.139 1.00 93.88 192 ASP A O 1
ATOM 1479 N N . GLU A 1 193 ? 16.965 12.318 -9.227 1.00 94.75 193 GLU A N 1
ATOM 1480 C CA . GLU A 1 193 ? 16.302 13.552 -8.813 1.00 94.75 193 GLU A CA 1
ATOM 1481 C C . GLU A 1 193 ? 14.987 13.277 -8.061 1.00 94.75 193 GLU A C 1
ATOM 1483 O O . GLU A 1 193 ? 14.694 13.919 -7.051 1.00 94.75 193 GLU A O 1
ATOM 1488 N N . ILE A 1 194 ? 14.208 12.277 -8.486 1.00 94.44 194 ILE A N 1
ATOM 1489 C CA . ILE A 1 194 ? 12.968 11.864 -7.805 1.00 94.44 194 ILE A CA 1
ATOM 1490 C C . ILE A 1 194 ? 13.267 11.329 -6.398 1.00 94.44 194 ILE A C 1
ATOM 1492 O O . ILE A 1 194 ? 12.539 11.627 -5.444 1.00 94.44 194 ILE A O 1
ATOM 1496 N N . ILE A 1 195 ? 14.351 10.564 -6.247 1.00 92.62 195 ILE A N 1
ATOM 1497 C CA . ILE A 1 195 ? 14.800 10.052 -4.945 1.00 92.62 195 ILE A CA 1
ATOM 1498 C C . ILE A 1 195 ? 15.195 11.210 -4.028 1.00 92.62 195 ILE A C 1
ATOM 1500 O O . ILE A 1 195 ? 14.756 11.267 -2.876 1.00 92.62 195 ILE A O 1
ATOM 1504 N N . GLU A 1 196 ? 15.974 12.163 -4.536 1.00 93.44 196 GLU A N 1
ATOM 1505 C CA . GLU A 1 196 ? 16.374 13.348 -3.781 1.00 93.44 196 GLU A CA 1
ATOM 1506 C C . GLU A 1 196 ? 15.184 14.212 -3.363 1.00 93.44 196 GLU A C 1
ATOM 1508 O O . GLU A 1 196 ? 15.130 14.657 -2.213 1.00 93.44 196 GLU A O 1
ATOM 1513 N N . ARG A 1 197 ? 14.221 14.441 -4.268 1.00 93.88 197 ARG A N 1
ATOM 1514 C CA . ARG A 1 197 ? 12.990 15.192 -3.980 1.00 93.88 197 ARG A CA 1
ATOM 1515 C C . ARG A 1 197 ? 12.261 14.578 -2.784 1.00 93.88 197 ARG A C 1
ATOM 1517 O O . ARG A 1 197 ? 11.918 15.310 -1.855 1.00 93.88 197 ARG A O 1
ATOM 1524 N N . LEU A 1 198 ? 12.095 13.249 -2.757 1.00 92.50 198 LEU A N 1
ATOM 1525 C CA . LEU A 1 198 ? 11.417 12.566 -1.648 1.00 92.50 198 LEU A CA 1
ATOM 1526 C C . LEU A 1 198 ? 12.214 12.634 -0.341 1.00 92.50 198 LEU A C 1
ATOM 1528 O O . LEU A 1 198 ? 11.628 12.908 0.706 1.00 92.50 198 LEU A O 1
ATOM 1532 N N . ASN A 1 199 ? 13.534 12.434 -0.400 1.00 89.25 199 ASN A N 1
ATOM 1533 C CA . ASN A 1 199 ? 14.407 12.510 0.775 1.00 89.25 199 ASN A CA 1
ATOM 1534 C C . ASN A 1 199 ? 14.428 13.916 1.396 1.00 89.25 199 ASN A C 1
ATOM 1536 O O . ASN A 1 199 ? 14.498 14.046 2.616 1.00 89.25 199 ASN A O 1
ATOM 1540 N N . LYS A 1 200 ? 14.340 14.970 0.572 1.00 91.44 200 LYS A N 1
ATOM 1541 C CA . LYS A 1 200 ? 14.216 16.359 1.044 1.00 91.44 200 LYS A CA 1
ATOM 1542 C C . LYS A 1 200 ? 12.849 16.611 1.674 1.00 91.44 200 LYS A C 1
ATOM 1544 O O . LYS A 1 200 ? 12.764 17.259 2.717 1.00 91.44 200 LYS A O 1
ATOM 1549 N N . LYS A 1 201 ? 11.774 16.145 1.031 1.00 90.38 201 LYS A N 1
ATOM 1550 C CA . LYS A 1 201 ? 10.406 16.333 1.515 1.00 90.38 201 LYS A CA 1
ATOM 1551 C C . LYS A 1 201 ? 9.462 15.280 0.945 1.00 90.38 201 LYS A C 1
ATOM 1553 O O . LYS A 1 201 ? 9.236 15.213 -0.262 1.00 90.38 201 LYS A O 1
ATOM 1558 N N . PHE A 1 202 ? 8.802 14.544 1.834 1.00 92.38 202 PHE A N 1
ATOM 1559 C CA . PHE A 1 202 ? 7.696 13.684 1.434 1.00 92.38 202 PHE A CA 1
ATOM 1560 C C . PHE A 1 202 ? 6.525 14.518 0.895 1.00 92.38 202 PHE A C 1
ATOM 1562 O O . PHE A 1 202 ? 6.074 15.458 1.552 1.00 92.38 202 PHE A O 1
ATOM 1569 N N . ILE A 1 203 ? 6.010 14.146 -0.280 1.00 92.25 203 ILE A N 1
ATOM 1570 C CA . ILE A 1 203 ? 4.802 14.727 -0.873 1.00 92.25 203 ILE A CA 1
ATOM 1571 C C . ILE A 1 203 ? 3.892 13.588 -1.350 1.00 92.25 203 ILE A C 1
ATOM 1573 O O . ILE A 1 203 ? 4.322 12.657 -2.043 1.00 92.25 203 ILE A O 1
ATOM 1577 N N . LEU A 1 204 ? 2.611 13.656 -0.973 1.00 91.06 204 LEU A N 1
ATOM 1578 C CA . LEU A 1 204 ? 1.596 12.741 -1.492 1.00 91.06 204 LEU A CA 1
ATOM 1579 C C . LEU A 1 204 ? 1.487 12.908 -3.020 1.00 91.06 204 LEU A C 1
ATOM 1581 O O . LEU A 1 204 ? 1.495 14.031 -3.504 1.00 91.06 204 LEU A O 1
ATOM 1585 N N . GLY A 1 205 ? 1.440 11.808 -3.771 1.00 91.06 205 GLY A N 1
ATOM 1586 C CA . GLY A 1 205 ? 1.668 11.824 -5.220 1.00 91.06 205 GLY A CA 1
ATOM 1587 C C . GLY A 1 205 ? 3.104 11.475 -5.591 1.00 91.06 205 GLY A C 1
ATOM 1588 O O . GLY A 1 205 ? 3.371 10.384 -6.087 1.00 91.06 205 GLY A O 1
ATOM 1589 N N . GLY A 1 206 ? 4.055 12.330 -5.208 1.00 93.31 206 GLY A N 1
ATOM 1590 C CA . GLY A 1 206 ? 5.485 12.137 -5.490 1.00 93.31 206 GLY A CA 1
ATOM 1591 C C . GLY A 1 206 ? 6.078 10.821 -4.969 1.00 93.31 206 GLY A C 1
ATOM 1592 O O . GLY A 1 206 ? 6.909 10.188 -5.618 1.00 93.31 206 GLY A O 1
ATOM 1593 N N . HIS A 1 207 ? 5.583 10.324 -3.836 1.00 92.94 207 HIS A N 1
ATOM 1594 C CA . HIS A 1 207 ? 5.978 9.017 -3.299 1.00 92.94 207 HIS A CA 1
ATOM 1595 C C . HIS A 1 207 ? 5.690 7.824 -4.235 1.00 92.94 207 HIS A C 1
ATOM 1597 O O . HIS A 1 207 ? 6.346 6.782 -4.129 1.00 92.94 207 HIS A O 1
ATOM 1603 N N . LYS A 1 208 ? 4.739 7.952 -5.171 1.00 94.12 208 LYS A N 1
ATOM 1604 C CA . LYS A 1 208 ? 4.501 6.945 -6.215 1.00 94.12 208 LYS A CA 1
ATOM 1605 C C . LYS A 1 208 ? 5.586 6.963 -7.277 1.00 94.12 208 LYS A C 1
ATOM 1607 O O . LYS A 1 208 ? 6.085 5.890 -7.606 1.00 94.12 208 LYS A O 1
ATOM 1612 N N . ALA A 1 209 ? 6.016 8.149 -7.708 1.00 94.94 209 ALA A N 1
ATOM 1613 C CA . ALA A 1 209 ? 7.166 8.304 -8.597 1.00 94.94 209 ALA A CA 1
ATOM 1614 C C . ALA A 1 209 ? 8.412 7.674 -7.975 1.00 94.94 209 ALA A C 1
ATOM 1616 O O . ALA A 1 209 ? 9.051 6.830 -8.598 1.00 94.94 209 ALA A O 1
ATOM 1617 N N . TYR A 1 210 ? 8.677 7.967 -6.699 1.00 94.69 210 TYR A N 1
ATOM 1618 C CA . TYR A 1 210 ? 9.755 7.318 -5.952 1.00 94.69 210 TYR A CA 1
ATOM 1619 C C . TYR A 1 210 ? 9.644 5.787 -5.940 1.00 94.69 210 TYR A C 1
ATOM 1621 O O . TYR A 1 210 ? 10.639 5.095 -6.135 1.00 94.69 210 TYR A O 1
ATOM 1629 N N . SER A 1 211 ? 8.440 5.246 -5.728 1.00 93.31 211 SER A N 1
ATOM 1630 C CA . SER A 1 211 ? 8.230 3.792 -5.665 1.00 93.31 211 SER A CA 1
ATOM 1631 C C . SER A 1 211 ? 8.518 3.090 -6.992 1.00 93.31 211 SER A C 1
ATOM 1633 O O . SER A 1 211 ? 8.961 1.944 -6.982 1.00 93.31 211 SER A O 1
ATOM 1635 N N . ILE A 1 212 ? 8.242 3.754 -8.119 1.00 95.19 212 ILE A N 1
ATOM 1636 C CA . ILE A 1 212 ? 8.567 3.250 -9.459 1.00 95.19 212 ILE A CA 1
ATOM 1637 C C . ILE A 1 212 ? 10.075 3.349 -9.680 1.00 95.19 212 ILE A C 1
ATOM 1639 O O . ILE A 1 212 ? 10.717 2.345 -9.961 1.00 95.19 212 ILE A O 1
ATOM 1643 N N . VAL A 1 213 ? 10.646 4.534 -9.463 1.00 94.38 213 VAL A N 1
ATOM 1644 C CA . VAL A 1 213 ? 12.070 4.815 -9.678 1.00 94.38 213 VAL A CA 1
ATOM 1645 C C . VAL A 1 213 ? 12.985 3.896 -8.877 1.00 94.38 213 VAL A C 1
ATOM 1647 O O . VAL A 1 213 ? 13.967 3.383 -9.405 1.00 94.38 213 VAL A O 1
ATOM 1650 N N . LYS A 1 214 ? 12.677 3.665 -7.596 1.00 92.38 214 LYS A N 1
ATOM 1651 C CA . LYS A 1 214 ? 13.485 2.787 -6.740 1.00 92.38 214 LYS A CA 1
ATOM 1652 C C . LYS A 1 214 ? 13.647 1.400 -7.363 1.00 92.38 214 LYS A C 1
ATOM 1654 O O . LYS A 1 214 ? 14.718 0.816 -7.281 1.00 92.38 214 LYS A O 1
ATOM 1659 N N . LEU A 1 215 ? 12.584 0.908 -7.989 1.00 93.69 215 LEU A N 1
ATOM 1660 C CA . LEU A 1 215 ? 12.542 -0.392 -8.630 1.00 93.69 215 LEU A CA 1
ATOM 1661 C C . LEU A 1 215 ? 13.206 -0.372 -10.008 1.00 93.69 215 LEU A C 1
ATOM 1663 O O . LEU A 1 215 ? 13.997 -1.261 -10.300 1.00 93.69 215 LEU A O 1
ATOM 1667 N N . THR A 1 216 ? 12.942 0.642 -10.836 1.00 94.31 216 THR A N 1
ATOM 1668 C CA . THR A 1 216 ? 13.514 0.727 -12.193 1.00 94.31 216 THR A CA 1
ATOM 1669 C C . THR A 1 216 ? 15.026 0.960 -12.202 1.00 94.31 216 THR A C 1
ATOM 1671 O O . THR A 1 216 ? 15.675 0.778 -13.226 1.00 94.31 216 THR A O 1
ATOM 1674 N N . LYS A 1 217 ? 15.617 1.324 -11.058 1.00 93.94 217 LYS A N 1
ATOM 1675 C CA . LYS A 1 217 ? 17.074 1.317 -10.863 1.00 93.94 217 LYS A CA 1
ATOM 1676 C C . LYS A 1 217 ? 17.671 -0.083 -10.727 1.00 93.94 217 LYS A C 1
ATOM 1678 O O . LYS A 1 217 ? 18.863 -0.247 -10.967 1.00 93.94 217 LYS A O 1
ATOM 1683 N N . GLU A 1 218 ? 16.882 -1.060 -10.291 1.00 95.31 218 GLU A N 1
ATOM 1684 C CA . GLU A 1 218 ? 17.340 -2.432 -10.050 1.00 95.31 218 GLU A CA 1
ATOM 1685 C C . GLU A 1 218 ? 16.902 -3.398 -11.155 1.00 95.31 218 GLU A C 1
ATOM 1687 O O . GLU A 1 218 ? 17.549 -4.429 -11.335 1.00 95.31 218 GLU A O 1
ATOM 1692 N N . VAL A 1 219 ? 15.823 -3.094 -11.883 1.00 97.56 219 VAL A N 1
ATOM 1693 C CA . VAL A 1 219 ? 15.256 -3.952 -12.933 1.00 97.56 219 VAL A CA 1
ATOM 1694 C C . VAL A 1 219 ? 14.715 -3.145 -14.108 1.00 97.56 219 VAL A C 1
ATOM 1696 O O . VAL A 1 219 ? 14.314 -1.992 -13.958 1.00 97.56 219 VAL A O 1
ATOM 1699 N N . GLU A 1 220 ? 14.648 -3.774 -15.275 1.00 98.00 220 GLU A N 1
ATOM 1700 C CA . GLU A 1 220 ? 13.969 -3.216 -16.440 1.00 98.00 220 GLU A CA 1
ATOM 1701 C C . GLU A 1 220 ? 12.450 -3.364 -16.287 1.00 98.00 220 GLU A C 1
ATOM 1703 O O . GLU A 1 220 ? 11.954 -4.387 -15.808 1.00 98.00 220 GLU A O 1
ATOM 1708 N N . VAL A 1 221 ? 11.693 -2.346 -16.703 1.00 97.75 221 VAL A N 1
ATOM 1709 C CA . VAL A 1 221 ? 10.227 -2.380 -16.691 1.00 97.75 221 VAL A CA 1
ATOM 1710 C C . VAL A 1 221 ? 9.699 -1.994 -18.062 1.00 97.75 221 VAL A C 1
ATOM 1712 O O . VAL A 1 221 ? 9.939 -0.887 -18.537 1.00 97.75 221 VAL A O 1
ATOM 1715 N N . ILE A 1 222 ? 8.930 -2.896 -18.661 1.00 97.75 222 ILE A N 1
ATOM 1716 C CA . ILE A 1 222 ? 8.199 -2.677 -19.906 1.00 97.75 222 ILE A CA 1
ATOM 1717 C C . ILE A 1 222 ? 6.721 -2.555 -19.547 1.00 97.75 222 ILE A C 1
ATOM 1719 O O . ILE A 1 222 ? 6.121 -3.506 -19.043 1.00 97.75 222 ILE A O 1
ATOM 1723 N N . LEU A 1 223 ? 6.133 -1.387 -19.797 1.00 97.25 223 LEU A N 1
ATOM 1724 C CA . LEU A 1 223 ? 4.704 -1.150 -19.613 1.00 97.25 223 LEU A CA 1
ATOM 1725 C C . LEU A 1 223 ? 3.972 -1.334 -20.946 1.00 97.25 223 LEU A C 1
ATOM 1727 O O . LEU A 1 223 ? 4.193 -0.583 -21.891 1.00 97.25 223 LEU A O 1
ATOM 1731 N N . ILE A 1 224 ? 3.068 -2.309 -21.001 1.00 97.75 224 ILE A N 1
ATOM 1732 C CA . ILE A 1 224 ? 2.117 -2.485 -22.100 1.00 97.75 224 ILE A CA 1
ATOM 1733 C C . ILE A 1 224 ? 0.826 -1.759 -21.711 1.00 97.75 224 ILE A C 1
ATOM 1735 O O . ILE A 1 224 ? 0.118 -2.219 -20.811 1.00 97.75 224 ILE A O 1
ATOM 1739 N N . SER A 1 225 ? 0.556 -0.620 -22.358 1.00 97.31 225 SER A N 1
ATOM 1740 C CA . SER A 1 225 ? -0.572 0.270 -22.043 1.00 97.31 225 SER A CA 1
ATOM 1741 C C . SER A 1 225 ? -1.121 0.991 -23.274 1.00 97.31 225 SER A C 1
ATOM 1743 O O . SER A 1 225 ? -0.479 0.996 -24.324 1.00 97.31 225 SER A O 1
ATOM 1745 N N . SER A 1 226 ? -2.278 1.634 -23.110 1.00 95.69 226 SER A N 1
ATOM 1746 C CA . SER A 1 226 ? -2.894 2.524 -24.103 1.00 95.69 226 SER A CA 1
ATOM 1747 C C . SER A 1 226 ? -2.381 3.971 -24.012 1.0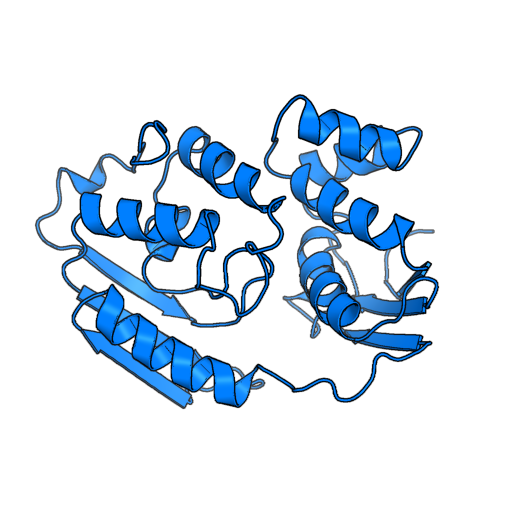0 95.69 226 SER A C 1
ATOM 1749 O O . SER A 1 226 ? -2.937 4.854 -24.664 1.00 95.69 226 SER A O 1
ATOM 1751 N N . LEU A 1 227 ? -1.349 4.240 -23.200 1.00 92.38 227 LEU A N 1
ATOM 1752 C CA . LEU A 1 227 ? -0.747 5.571 -23.102 1.00 92.38 227 LEU A CA 1
ATOM 1753 C C . LEU A 1 227 ? -0.139 6.003 -24.447 1.00 92.38 227 LEU A C 1
ATOM 1755 O O . LEU A 1 227 ? 0.406 5.161 -25.168 1.00 92.38 227 LEU A O 1
ATOM 1759 N N . PRO A 1 228 ? -0.181 7.307 -24.778 1.00 84.19 228 PRO A N 1
ATOM 1760 C CA . PRO A 1 228 ? 0.555 7.841 -25.918 1.00 84.19 228 PRO A CA 1
ATOM 1761 C C . PRO A 1 228 ? 2.061 7.558 -25.789 1.00 84.19 228 PRO A C 1
ATOM 1763 O O . PRO A 1 228 ? 2.598 7.608 -24.681 1.00 84.19 228 PRO A O 1
ATOM 1766 N N . GLN A 1 229 ? 2.715 7.264 -26.918 1.00 70.06 229 GLN A N 1
ATOM 1767 C CA . GLN A 1 229 ? 4.178 7.144 -27.014 1.00 70.06 229 GLN A CA 1
ATOM 1768 C C . GLN A 1 229 ? 4.852 8.507 -27.137 1.00 70.06 229 GLN A C 1
ATOM 1770 O O . GLN A 1 229 ? 4.267 9.386 -27.812 1.00 70.06 229 GLN A O 1
#